Protein AF-A0A2U3ADP7-F1 (afdb_monomer_lite)

Organism: NCBI:txid202750

Foldseek 3Di:
DVVVVVVVLVVDPCVVVVVVVVVVVLVVVLVVLVVVQVVQLVVVLVLLQVLQQQLQCQLAPPVNLPPDPVVSNVRSQVSSCVRQVPDPQWPDRKGWDWDWDDDPQKIKIKIKIKTWGAGPCCVSVVHRTDIHMDMDMDMDGDDDDDDDDDDDDLPLVQFFFPDPVLLQVLLVLQCPQDDPSHSGRGQDADPCSCPGDVHHPPDGGSVVSCVVVVGDGNSND

Secondary structure (DSSP, 8-state):
-HHHHHHHHHH-TTHHHHHHHHHHHHHHHHHHHHHHHHHHHHHHHHHHHHHHHHHHHHHHSHHHHTS-HHHHHHHHHHHHHHHHTT--SBSSPPPPEEEEEEETTEEEEEEEEEEEEEPTTTTTTT-SEEEEEEEEEEEEEPPPP----------GGG-BBSSHHHHHHHHHHTTT--GGGTT-SB----S-GGGSTT--TT---HHHHHHHTTPPBGGG-

InterPro domains:
  IPR028087 Putative Flp pilus-assembly TadG-like, N-terminal [PF13400] (16-60)

Sequence (221 aa):
MMRSWLSRFGTDRGANVAVIFALATVPLVYLLGMTTDYTQALRKKNQLDAAADAAAIAAVRPAMLLQTDSTAKAAAAAVFASTANSMTGLSSVPSPTINIVDSGLQRTVTVSYTAQSINNFGTLLRSATWAVGGTSTARAASAPNMNFYLVLDDSPSMAIGATQNDINNLISYTSSQPSASRSCGFACHETHPNLDSGANSSSVDNLTIARNNGVTLRIDL

Radius of gyration: 44.48 Å; chains: 1; bounding box: 94×31×121 Å

Structure (mmCIF, N/CA/C/O backbone):
data_AF-A0A2U3ADP7-F1
#
_entry.id   AF-A0A2U3ADP7-F1
#
loop_
_atom_site.group_PDB
_atom_site.id
_atom_site.type_symbol
_atom_site.label_atom_id
_atom_site.label_alt_id
_atom_site.label_comp_id
_atom_site.label_asym_id
_atom_site.label_entity_id
_atom_site.label_seq_id
_atom_site.pdbx_PDB_ins_code
_atom_site.Cartn_x
_atom_site.Cartn_y
_atom_site.Cartn_z
_atom_site.occupancy
_atom_site.B_iso_or_equiv
_atom_site.auth_seq_id
_atom_site.auth_comp_id
_atom_site.auth_asym_id
_atom_site.auth_atom_id
_atom_site.pdbx_PDB_model_num
ATOM 1 N N . MET A 1 1 ? 30.274 -7.900 -62.266 1.00 59.72 1 MET A N 1
ATOM 2 C CA . MET A 1 1 ? 28.921 -7.298 -62.180 1.00 59.72 1 MET A CA 1
ATOM 3 C C . MET A 1 1 ? 28.820 -6.172 -61.146 1.00 59.72 1 MET A C 1
ATOM 5 O O . MET A 1 1 ? 28.430 -5.079 -61.530 1.00 59.72 1 MET A O 1
ATOM 9 N N . MET A 1 2 ? 29.241 -6.351 -59.886 1.00 64.12 2 MET A N 1
ATOM 10 C CA . MET A 1 2 ? 29.126 -5.296 -58.854 1.00 64.12 2 MET A CA 1
ATOM 11 C C . MET A 1 2 ? 29.874 -3.985 -59.193 1.00 64.12 2 MET A C 1
ATOM 13 O O . MET A 1 2 ? 29.353 -2.895 -58.981 1.00 64.12 2 MET A O 1
ATOM 17 N N . ARG A 1 3 ? 31.049 -4.073 -59.836 1.00 71.88 3 ARG A N 1
ATOM 18 C CA . ARG A 1 3 ? 31.830 -2.899 -60.281 1.00 71.88 3 ARG A CA 1
ATOM 19 C C . ARG A 1 3 ? 31.128 -2.041 -61.344 1.00 71.88 3 ARG A C 1
ATOM 21 O O . ARG A 1 3 ? 31.175 -0.823 -61.251 1.00 71.88 3 ARG A O 1
ATOM 28 N N . SER A 1 4 ? 30.444 -2.658 -62.312 1.00 74.81 4 SER A N 1
ATOM 29 C CA . SER A 1 4 ? 29.687 -1.925 -63.345 1.00 74.81 4 SER A CA 1
ATOM 30 C C . SER A 1 4 ? 28.416 -1.271 -62.799 1.00 74.81 4 SER A C 1
ATOM 32 O O . SER A 1 4 ? 27.928 -0.302 -63.364 1.00 74.81 4 SER A O 1
ATOM 34 N N . TRP A 1 5 ? 27.863 -1.800 -61.705 1.00 76.25 5 TRP A N 1
ATOM 35 C CA . TRP A 1 5 ? 26.697 -1.2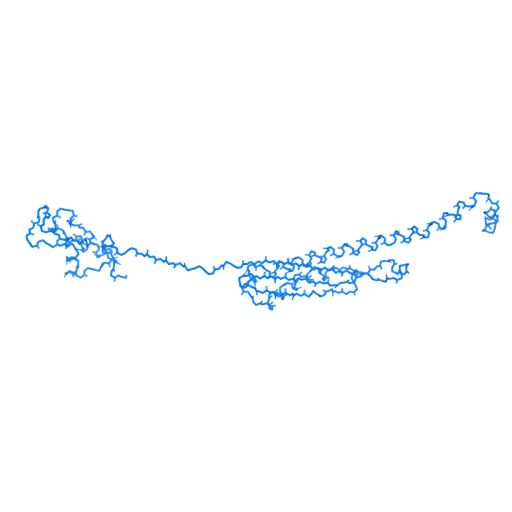13 -61.043 1.00 76.25 5 TRP A CA 1
ATOM 36 C C . TRP A 1 5 ? 27.104 -0.002 -60.206 1.00 76.25 5 TRP A C 1
ATOM 38 O O . TRP A 1 5 ? 26.454 1.032 -60.282 1.00 76.25 5 TRP A O 1
ATOM 48 N N . LEU A 1 6 ? 28.235 -0.091 -59.500 1.00 75.81 6 LEU A N 1
ATOM 49 C CA . LEU A 1 6 ? 28.817 1.030 -58.757 1.00 75.81 6 LEU A CA 1
ATOM 50 C C . LEU A 1 6 ? 29.252 2.180 -59.679 1.00 75.81 6 LEU A C 1
ATOM 52 O O . LEU A 1 6 ? 29.024 3.340 -59.348 1.00 75.81 6 LEU A O 1
ATOM 56 N N . SER A 1 7 ? 29.820 1.883 -60.855 1.00 75.38 7 SER A N 1
ATOM 57 C CA . SER A 1 7 ? 30.202 2.922 -61.823 1.00 75.38 7 SER A CA 1
ATOM 58 C C . SER A 1 7 ? 28.992 3.603 -62.469 1.00 75.38 7 SER A C 1
ATOM 60 O O . SER A 1 7 ? 29.013 4.810 -62.694 1.00 75.38 7 SER A O 1
ATOM 62 N N . ARG A 1 8 ? 27.919 2.847 -62.745 1.00 74.69 8 ARG A N 1
ATOM 63 C CA . ARG A 1 8 ? 26.649 3.403 -63.237 1.00 74.69 8 ARG A CA 1
ATOM 64 C C . ARG A 1 8 ? 25.947 4.232 -62.164 1.00 74.69 8 ARG A C 1
ATOM 66 O O . ARG A 1 8 ? 25.473 5.313 -62.466 1.00 74.69 8 ARG A O 1
ATOM 73 N N . PHE A 1 9 ? 25.961 3.778 -60.913 1.00 74.44 9 PHE A N 1
ATOM 74 C CA . PHE A 1 9 ? 25.415 4.527 -59.783 1.00 74.44 9 PHE A CA 1
ATOM 75 C C . PHE A 1 9 ? 26.171 5.843 -59.544 1.00 74.44 9 PHE A C 1
ATOM 77 O O . PHE A 1 9 ? 25.549 6.879 -59.368 1.00 74.44 9 PHE A O 1
ATOM 84 N N . GLY A 1 10 ? 27.505 5.837 -59.622 1.00 72.38 10 GLY A N 1
ATOM 85 C CA . GLY A 1 10 ? 28.312 7.056 -59.484 1.00 72.38 10 GLY A CA 1
ATOM 86 C C . GLY A 1 10 ? 28.168 8.063 -60.635 1.00 72.38 10 GLY A C 1
ATOM 87 O O . GLY A 1 10 ? 28.573 9.210 -60.480 1.00 72.38 10 GLY A O 1
ATOM 88 N N . THR A 1 11 ? 27.606 7.656 -61.779 1.00 77.12 11 THR A N 1
ATOM 89 C CA . THR A 1 11 ? 27.388 8.519 -62.958 1.00 77.12 11 THR A CA 1
ATOM 90 C C . THR A 1 11 ? 25.923 8.920 -63.159 1.00 77.12 11 THR A C 1
ATOM 92 O O . THR A 1 11 ? 25.633 9.761 -64.011 1.00 77.12 11 THR A O 1
ATOM 95 N N . ASP A 1 12 ? 25.000 8.362 -62.371 1.00 79.62 12 ASP A N 1
ATOM 96 C CA . ASP A 1 12 ? 23.568 8.642 -62.460 1.00 79.62 12 ASP A CA 1
ATOM 97 C C . ASP A 1 12 ? 23.210 9.952 -61.736 1.00 79.62 12 ASP A C 1
ATOM 99 O O . ASP A 1 12 ? 23.534 10.154 -60.564 1.00 79.62 12 ASP A O 1
ATOM 103 N N . ARG A 1 13 ? 22.498 10.854 -62.425 1.00 74.69 13 ARG A N 1
ATOM 104 C CA . ARG A 1 13 ? 22.053 12.144 -61.867 1.00 74.69 13 ARG A CA 1
ATOM 105 C C . ARG A 1 13 ? 21.006 11.984 -60.756 1.00 74.69 13 ARG A C 1
ATOM 107 O O . ARG A 1 13 ? 20.827 12.918 -59.982 1.00 74.69 13 ARG A O 1
ATOM 114 N N . GLY A 1 14 ? 20.348 10.824 -60.657 1.00 76.12 14 GLY A N 1
ATOM 115 C CA . GLY A 1 14 ? 19.416 10.479 -59.576 1.00 76.12 14 GLY A CA 1
ATOM 116 C C . GLY A 1 14 ? 20.071 9.858 -58.334 1.00 76.12 14 GLY A C 1
ATOM 117 O O . GLY A 1 14 ? 19.381 9.575 -57.354 1.00 76.12 14 GLY A O 1
ATOM 118 N N . ALA A 1 15 ? 21.393 9.644 -58.334 1.00 76.25 15 ALA A N 1
ATOM 119 C CA . ALA A 1 15 ? 22.101 9.009 -57.218 1.00 76.25 15 ALA A CA 1
ATOM 120 C C . ALA A 1 15 ? 22.086 9.842 -55.921 1.00 76.25 15 ALA A C 1
ATOM 122 O O . ALA A 1 15 ? 22.240 9.293 -54.828 1.00 76.25 15 ALA A O 1
ATOM 123 N N . ASN A 1 16 ? 21.832 11.153 -56.012 1.00 82.94 16 ASN A N 1
ATOM 124 C CA . ASN A 1 16 ? 21.659 12.033 -54.853 1.00 82.94 16 ASN A CA 1
ATOM 125 C C . ASN A 1 16 ? 20.503 11.586 -53.938 1.00 82.94 16 ASN A C 1
ATOM 127 O O . ASN A 1 16 ? 20.624 11.697 -52.720 1.00 82.94 16 ASN A O 1
ATOM 131 N N . VAL A 1 17 ? 19.421 11.029 -54.494 1.00 87.69 17 VAL A N 1
ATOM 132 C CA . VAL A 1 17 ? 18.276 10.517 -53.723 1.00 87.69 17 VAL A CA 1
ATOM 133 C C . VAL A 1 17 ? 18.703 9.354 -52.836 1.00 87.69 17 VAL A C 1
ATOM 135 O O . VAL A 1 17 ? 18.372 9.326 -51.654 1.00 87.69 17 VAL A O 1
ATOM 138 N N . ALA A 1 18 ? 19.485 8.419 -53.376 1.00 86.12 18 ALA A N 1
ATOM 139 C CA . ALA A 1 18 ? 19.981 7.274 -52.622 1.00 86.12 18 ALA A CA 1
ATOM 140 C C . ALA A 1 18 ? 20.968 7.693 -51.517 1.00 86.12 18 ALA A C 1
ATOM 142 O O . ALA A 1 18 ? 20.931 7.131 -50.424 1.00 86.12 18 ALA A O 1
ATOM 143 N N . VAL A 1 19 ? 21.796 8.718 -51.760 1.00 86.75 19 VAL A N 1
ATOM 144 C CA . VAL A 1 19 ? 22.692 9.289 -50.738 1.00 86.75 19 VAL A CA 1
ATOM 145 C C . VAL A 1 19 ? 21.898 9.971 -49.617 1.00 86.75 19 VAL A C 1
ATOM 147 O O . VAL A 1 19 ? 22.143 9.689 -48.446 1.00 86.75 19 VAL A O 1
ATOM 150 N N . ILE A 1 20 ? 20.917 10.818 -49.949 1.00 90.75 20 ILE A N 1
ATOM 151 C CA . ILE A 1 20 ? 20.056 11.485 -48.955 1.00 90.75 20 ILE A CA 1
ATOM 152 C C . ILE A 1 20 ? 19.255 10.449 -48.160 1.00 90.75 20 ILE A C 1
ATOM 154 O O . ILE A 1 20 ? 19.185 10.540 -46.938 1.00 90.75 20 ILE A O 1
ATOM 158 N N . PHE A 1 21 ? 18.701 9.434 -48.828 1.00 92.38 21 PHE A N 1
ATOM 159 C CA . PHE A 1 21 ? 17.984 8.340 -48.178 1.00 92.38 21 PHE A CA 1
ATOM 160 C C . PHE A 1 21 ? 18.882 7.563 -47.207 1.00 92.38 21 PHE A C 1
ATOM 162 O O . PHE A 1 21 ? 18.488 7.330 -46.065 1.00 92.38 21 PHE A O 1
ATOM 169 N N . ALA A 1 22 ? 20.104 7.207 -47.616 1.00 90.94 22 ALA A N 1
ATOM 170 C CA . ALA A 1 22 ? 21.055 6.511 -46.752 1.00 90.94 22 ALA A CA 1
ATOM 171 C C . ALA A 1 22 ? 21.410 7.346 -45.510 1.00 90.94 22 ALA A C 1
ATOM 173 O O . ALA A 1 22 ? 21.387 6.828 -44.393 1.00 90.94 22 ALA A O 1
ATOM 174 N N . LEU A 1 23 ? 21.662 8.648 -45.687 1.00 93.62 23 LEU A N 1
ATOM 175 C CA . LEU A 1 23 ? 21.952 9.564 -44.581 1.00 93.62 23 LEU A CA 1
ATOM 176 C C . LEU A 1 23 ? 20.744 9.776 -43.661 1.00 93.62 23 LEU A C 1
ATOM 178 O O . LEU A 1 23 ? 20.922 9.835 -42.449 1.00 93.62 23 LEU A O 1
ATOM 182 N N . ALA A 1 24 ? 19.527 9.847 -44.206 1.00 95.62 24 ALA A N 1
ATOM 183 C CA . ALA A 1 24 ? 18.294 10.002 -43.433 1.00 95.62 24 ALA A CA 1
ATOM 184 C C . ALA A 1 24 ? 17.889 8.718 -42.691 1.00 95.62 24 ALA A C 1
ATOM 186 O O . ALA A 1 24 ? 17.275 8.781 -41.627 1.00 95.62 24 ALA A O 1
ATOM 187 N N . THR A 1 25 ? 18.259 7.544 -43.207 1.00 94.19 25 THR A N 1
ATOM 188 C CA . THR A 1 25 ? 17.935 6.255 -42.576 1.00 94.19 25 THR A CA 1
ATOM 189 C C . THR A 1 25 ? 18.622 6.103 -41.216 1.00 94.19 25 THR A C 1
ATOM 191 O O . THR A 1 25 ? 18.021 5.565 -40.290 1.00 94.19 25 THR A O 1
ATOM 194 N N . VAL A 1 26 ? 19.845 6.621 -41.053 1.00 91.12 26 VAL A N 1
ATOM 195 C CA . VAL A 1 26 ? 20.598 6.542 -39.787 1.00 91.12 26 VAL A CA 1
ATOM 196 C C . VAL A 1 26 ? 19.843 7.184 -38.605 1.00 91.12 26 VAL A C 1
ATOM 198 O O . VAL A 1 26 ? 19.569 6.470 -37.636 1.00 91.12 26 VAL A O 1
ATOM 201 N N . PRO A 1 27 ? 19.452 8.477 -38.642 1.00 92.88 27 PRO A N 1
ATOM 202 C CA . PRO A 1 27 ? 18.683 9.086 -37.558 1.00 92.88 27 PRO A CA 1
ATOM 203 C C . PRO A 1 27 ? 17.276 8.488 -37.416 1.00 92.88 27 PRO A C 1
ATOM 205 O O . PRO A 1 27 ? 16.773 8.412 -36.300 1.00 92.88 27 PRO A O 1
ATOM 208 N N . LEU A 1 28 ? 16.647 8.008 -38.496 1.00 93.56 28 LEU A N 1
ATOM 209 C CA . LEU A 1 28 ? 15.333 7.357 -38.410 1.00 93.56 28 LEU A CA 1
ATOM 210 C C . LEU A 1 28 ? 15.391 6.036 -37.635 1.00 93.56 28 LEU A C 1
ATOM 212 O O . LEU A 1 28 ? 14.600 5.829 -36.719 1.00 93.56 28 LEU A O 1
ATOM 216 N N . VAL A 1 29 ? 16.347 5.160 -37.953 1.00 90.88 29 VAL A N 1
ATOM 217 C CA . VAL A 1 29 ? 16.541 3.891 -37.231 1.00 90.88 29 VAL A CA 1
ATOM 218 C C . VAL A 1 29 ? 16.910 4.150 -35.770 1.00 90.88 29 VAL A C 1
ATOM 220 O O . VAL A 1 29 ? 16.395 3.470 -34.882 1.00 90.88 29 VAL A O 1
ATOM 223 N N . TYR A 1 30 ? 17.740 5.165 -35.509 1.00 91.62 30 TYR A N 1
ATOM 224 C CA . TYR A 1 30 ? 18.064 5.600 -34.150 1.00 91.62 30 TYR A CA 1
ATOM 225 C C . TYR A 1 30 ? 16.812 5.986 -33.352 1.00 91.62 30 TYR A C 1
ATOM 227 O O . TYR A 1 30 ? 16.598 5.473 -32.253 1.00 91.62 30 TYR A O 1
ATOM 235 N N . LEU A 1 31 ? 15.956 6.842 -33.919 1.00 93.62 31 LEU A N 1
ATOM 236 C CA . LEU A 1 31 ? 14.722 7.278 -33.266 1.00 93.62 31 LEU A CA 1
ATOM 237 C C . LEU A 1 31 ? 13.755 6.112 -33.037 1.00 93.62 31 LEU A C 1
ATOM 239 O O . LEU A 1 31 ? 13.210 5.991 -31.945 1.00 93.62 31 LEU A O 1
ATOM 243 N N . LEU A 1 32 ? 13.592 5.213 -34.012 1.00 93.00 32 LEU A N 1
ATOM 244 C CA . LEU A 1 32 ? 12.735 4.030 -33.873 1.00 93.00 32 LEU A CA 1
ATOM 245 C C . LEU A 1 32 ? 13.216 3.084 -32.761 1.00 93.00 32 LEU A C 1
ATOM 247 O O . LEU A 1 32 ? 12.403 2.590 -31.971 1.00 93.00 32 LEU A O 1
ATOM 251 N N . GLY A 1 33 ? 14.530 2.857 -32.667 1.00 91.88 33 GLY A N 1
ATOM 252 C CA . GLY A 1 33 ? 15.128 2.078 -31.583 1.00 91.88 33 GLY A CA 1
ATOM 253 C C . GLY A 1 33 ? 14.866 2.720 -30.220 1.00 91.88 33 GLY A C 1
ATOM 254 O O . GLY A 1 33 ? 14.357 2.065 -29.309 1.00 91.88 33 GLY A O 1
ATOM 255 N N . MET A 1 34 ? 15.100 4.032 -30.116 1.00 93.12 34 MET A N 1
ATOM 256 C CA . MET A 1 34 ? 14.840 4.808 -28.902 1.00 93.12 34 MET A CA 1
ATOM 257 C C . MET A 1 34 ? 13.364 4.764 -28.484 1.00 93.12 34 MET A C 1
ATOM 259 O O . MET A 1 34 ? 13.065 4.552 -27.311 1.00 93.12 34 MET A O 1
ATOM 263 N N . THR A 1 35 ? 12.427 4.931 -29.423 1.00 94.19 35 THR A N 1
ATOM 264 C CA . THR A 1 35 ? 10.984 4.862 -29.143 1.00 94.19 35 THR A CA 1
ATOM 265 C C . THR A 1 35 ? 10.570 3.480 -28.641 1.00 94.19 35 THR A C 1
ATOM 267 O O . THR A 1 35 ? 9.746 3.374 -27.728 1.00 94.19 35 THR A O 1
ATOM 270 N N . THR A 1 36 ? 11.151 2.418 -29.200 1.00 94.06 36 THR A N 1
ATOM 271 C CA . THR A 1 36 ? 10.868 1.040 -28.778 1.00 94.06 36 THR A CA 1
ATOM 272 C C . THR A 1 36 ? 11.336 0.798 -27.345 1.00 94.06 36 THR A C 1
ATOM 274 O O . THR A 1 36 ? 10.549 0.337 -26.514 1.00 94.06 36 THR A O 1
ATOM 277 N N . ASP A 1 37 ? 12.576 1.172 -27.028 1.00 94.94 37 ASP A N 1
ATOM 278 C CA . ASP A 1 37 ? 13.133 1.025 -25.680 1.00 94.94 37 ASP A CA 1
ATOM 279 C C . ASP A 1 37 ? 12.393 1.892 -24.658 1.00 94.94 37 ASP A C 1
ATOM 281 O O . ASP A 1 37 ? 12.074 1.426 -23.564 1.00 94.94 37 ASP A O 1
ATOM 285 N N . TYR A 1 38 ? 11.992 3.105 -25.046 1.00 94.75 38 TYR A N 1
ATOM 286 C CA . TYR A 1 38 ? 11.177 3.989 -24.210 1.00 94.75 38 TYR A CA 1
ATOM 287 C C . TYR A 1 38 ? 9.819 3.408 -23.879 1.00 94.75 38 TYR A C 1
ATOM 289 O O . TYR A 1 38 ? 9.419 3.366 -22.715 1.00 94.75 38 TYR A O 1
ATOM 297 N N . THR A 1 39 ? 9.131 2.890 -24.890 1.00 95.56 39 THR A N 1
ATOM 298 C CA . THR A 1 39 ? 7.826 2.261 -24.699 1.00 95.56 39 THR A CA 1
ATOM 299 C C . THR A 1 39 ? 7.942 1.040 -23.785 1.00 95.56 39 THR A C 1
ATOM 301 O O . THR A 1 39 ? 7.093 0.838 -22.918 1.00 95.56 39 THR A O 1
ATOM 304 N N . GLN A 1 40 ? 9.005 0.242 -23.920 1.00 94.75 40 GLN A N 1
ATOM 305 C CA . GLN A 1 40 ? 9.241 -0.910 -23.047 1.00 94.75 40 GLN A CA 1
ATOM 306 C C . GLN A 1 40 ? 9.589 -0.495 -21.612 1.00 94.75 40 GLN A C 1
ATOM 308 O O . GLN A 1 40 ? 9.070 -1.093 -20.668 1.00 94.75 40 GLN A O 1
ATOM 313 N N . ALA A 1 41 ? 10.414 0.539 -21.430 1.00 96.25 41 ALA A N 1
ATOM 314 C CA . ALA A 1 41 ? 10.732 1.078 -20.112 1.00 96.25 41 ALA A CA 1
ATOM 315 C C . ALA A 1 41 ? 9.473 1.604 -19.405 1.00 96.25 41 ALA A C 1
ATOM 317 O O . ALA A 1 41 ? 9.239 1.274 -18.243 1.00 96.25 41 ALA A O 1
ATOM 318 N N . LEU A 1 42 ? 8.610 2.336 -20.120 1.00 97.19 42 LEU A N 1
ATOM 319 C CA . LEU A 1 42 ? 7.336 2.820 -19.584 1.00 97.19 42 LEU A CA 1
ATOM 320 C C . LEU A 1 42 ? 6.367 1.689 -19.232 1.00 97.19 42 LEU A C 1
ATOM 322 O O . LEU A 1 42 ? 5.732 1.737 -18.184 1.00 97.19 42 LEU A O 1
ATOM 326 N N . ARG A 1 43 ? 6.265 0.643 -20.060 1.00 96.12 43 ARG A N 1
ATOM 327 C CA . ARG A 1 43 ? 5.428 -0.528 -19.740 1.00 96.12 43 ARG A CA 1
ATOM 328 C C . ARG A 1 43 ? 5.864 -1.196 -18.438 1.00 96.12 43 ARG A C 1
ATOM 330 O O . ARG A 1 43 ? 5.019 -1.482 -17.595 1.00 96.12 43 ARG A O 1
ATOM 337 N N . LYS A 1 44 ? 7.173 -1.395 -18.253 1.00 95.75 44 LYS A N 1
ATOM 338 C CA . LYS A 1 44 ? 7.734 -1.961 -17.015 1.00 95.75 44 LYS A CA 1
ATOM 339 C C . LYS A 1 44 ? 7.502 -1.031 -15.826 1.00 95.75 44 LYS A C 1
ATOM 341 O O . LYS A 1 44 ? 7.107 -1.501 -14.766 1.00 95.75 44 LYS A O 1
ATOM 346 N N . LYS A 1 45 ? 7.685 0.281 -16.008 1.00 97.12 45 LYS A N 1
ATOM 347 C CA . LYS A 1 45 ? 7.349 1.280 -14.989 1.00 97.12 45 LYS A CA 1
ATOM 348 C C . LYS A 1 45 ? 5.886 1.161 -14.553 1.00 97.12 45 LYS A C 1
ATOM 350 O O . LYS A 1 45 ? 5.635 1.030 -13.367 1.00 97.12 45 LYS A O 1
ATOM 355 N N . ASN A 1 46 ? 4.942 1.116 -15.490 1.00 97.19 46 ASN A N 1
ATOM 356 C CA . ASN A 1 46 ? 3.518 1.006 -15.165 1.00 97.19 46 ASN A CA 1
ATOM 357 C C . ASN A 1 46 ? 3.189 -0.291 -14.406 1.00 97.19 46 ASN A C 1
ATOM 359 O O . ASN A 1 46 ? 2.365 -0.281 -13.498 1.00 97.19 46 ASN A O 1
ATOM 363 N N . GLN A 1 47 ? 3.841 -1.407 -14.749 1.00 96.62 47 GLN A N 1
ATOM 364 C CA . GLN A 1 47 ? 3.678 -2.673 -14.024 1.00 96.62 47 GLN A CA 1
ATOM 365 C C . GLN A 1 47 ? 4.230 -2.599 -12.592 1.00 96.62 47 GLN A C 1
ATOM 367 O O . GLN A 1 47 ? 3.587 -3.091 -11.667 1.00 96.62 47 GLN A O 1
ATOM 372 N N . LEU A 1 48 ? 5.389 -1.964 -12.396 1.00 97.38 48 LEU A N 1
ATOM 373 C CA . LEU A 1 48 ? 5.974 -1.764 -11.068 1.00 97.38 48 LEU A CA 1
ATOM 374 C C . LEU A 1 48 ? 5.202 -0.728 -10.238 1.00 97.38 48 LEU A C 1
ATOM 376 O O . LEU A 1 48 ? 5.070 -0.907 -9.032 1.00 97.38 48 LEU A O 1
ATOM 380 N N . ASP A 1 49 ? 4.645 0.310 -10.867 1.00 98.06 49 ASP A N 1
ATOM 381 C CA . ASP A 1 49 ? 3.744 1.272 -10.222 1.00 98.06 49 ASP A CA 1
ATOM 382 C C . ASP A 1 49 ? 2.479 0.556 -9.721 1.00 98.06 49 ASP A C 1
ATOM 384 O O . ASP A 1 49 ? 2.143 0.663 -8.544 1.00 98.06 49 ASP A O 1
ATOM 388 N N . ALA A 1 50 ? 1.857 -0.289 -10.552 1.00 97.50 50 ALA A N 1
ATOM 389 C CA . ALA A 1 50 ? 0.721 -1.112 -10.133 1.00 97.50 50 ALA A CA 1
ATOM 390 C C . ALA A 1 50 ? 1.082 -2.091 -8.996 1.00 97.50 50 ALA A C 1
ATOM 392 O O . ALA A 1 50 ? 0.278 -2.324 -8.091 1.00 97.50 50 ALA A O 1
ATOM 393 N N . ALA A 1 51 ? 2.298 -2.650 -9.004 1.00 97.56 51 ALA A N 1
ATOM 394 C CA . ALA A 1 51 ? 2.794 -3.485 -7.911 1.00 97.56 51 ALA A CA 1
ATOM 395 C C . ALA A 1 51 ? 2.989 -2.684 -6.611 1.00 97.56 51 ALA A C 1
ATOM 397 O O . ALA A 1 51 ? 2.656 -3.176 -5.532 1.00 97.56 51 ALA A O 1
ATOM 398 N N . ALA A 1 52 ? 3.507 -1.455 -6.703 1.00 98.31 52 ALA A N 1
ATOM 399 C CA . ALA A 1 52 ? 3.672 -0.556 -5.565 1.00 98.31 52 ALA A CA 1
ATOM 400 C C . ALA A 1 52 ? 2.318 -0.131 -4.976 1.00 98.31 52 ALA A C 1
ATOM 402 O O . ALA A 1 52 ? 2.165 -0.148 -3.755 1.00 98.31 52 ALA A O 1
ATOM 403 N N . ASP A 1 53 ? 1.330 0.169 -5.824 1.00 98.12 53 ASP A N 1
ATOM 404 C CA . ASP A 1 53 ? -0.047 0.472 -5.413 1.00 98.12 53 ASP A CA 1
ATOM 405 C C . ASP A 1 53 ? -0.689 -0.708 -4.676 1.00 98.12 53 ASP A C 1
ATOM 407 O O . ASP A 1 53 ? -1.211 -0.555 -3.567 1.00 98.12 53 ASP A O 1
ATOM 411 N N . ALA A 1 54 ? -0.591 -1.913 -5.247 1.00 97.62 54 ALA A N 1
ATOM 412 C CA . ALA A 1 54 ? -1.101 -3.127 -4.619 1.00 97.62 54 ALA A CA 1
ATOM 413 C C . ALA A 1 54 ? -0.424 -3.394 -3.264 1.00 97.62 54 ALA A C 1
ATOM 415 O O . ALA A 1 54 ? -1.098 -3.734 -2.291 1.00 97.62 54 ALA A O 1
ATOM 416 N N . ALA A 1 55 ? 0.895 -3.200 -3.175 1.00 98.00 55 ALA A N 1
ATOM 417 C CA . ALA A 1 55 ? 1.653 -3.355 -1.938 1.00 98.00 55 ALA A CA 1
ATOM 418 C C . ALA A 1 55 ? 1.253 -2.326 -0.868 1.00 98.00 55 ALA A C 1
ATOM 420 O O . ALA A 1 55 ? 1.069 -2.692 0.295 1.00 98.00 55 ALA A O 1
ATOM 421 N N . ALA A 1 56 ? 1.071 -1.058 -1.252 1.00 98.12 56 ALA A N 1
ATOM 422 C CA . ALA A 1 56 ? 0.640 -0.002 -0.342 1.00 98.12 56 ALA A CA 1
ATOM 423 C C . ALA A 1 56 ? -0.758 -0.300 0.224 1.00 98.12 56 ALA A C 1
ATOM 425 O O . ALA A 1 56 ? -0.953 -0.250 1.440 1.00 98.12 56 ALA A O 1
ATOM 426 N N . ILE A 1 57 ? -1.709 -0.699 -0.630 1.00 97.12 57 ILE A N 1
ATOM 427 C CA . ILE A 1 57 ? -3.068 -1.086 -0.217 1.00 97.12 57 ILE A CA 1
ATOM 428 C C . ILE A 1 57 ? -3.045 -2.336 0.676 1.00 97.12 57 ILE A C 1
ATOM 430 O O . ILE A 1 57 ? -3.742 -2.392 1.692 1.00 97.12 57 ILE A O 1
ATOM 434 N N . ALA A 1 58 ? -2.214 -3.330 0.350 1.00 97.06 58 ALA A N 1
ATOM 435 C CA . ALA A 1 58 ? -2.087 -4.551 1.143 1.00 97.06 58 ALA A CA 1
ATOM 436 C C . ALA A 1 58 ? -1.627 -4.280 2.583 1.00 97.06 58 ALA A C 1
ATOM 438 O O . ALA A 1 58 ? -2.050 -4.994 3.492 1.00 97.06 58 ALA A O 1
ATOM 439 N N . ALA A 1 59 ? -0.812 -3.246 2.800 1.00 97.00 59 ALA A N 1
ATOM 440 C CA . ALA A 1 59 ? -0.328 -2.845 4.119 1.00 97.00 59 ALA A CA 1
ATOM 441 C C . ALA A 1 59 ? -1.367 -2.088 4.965 1.00 97.00 59 ALA A C 1
ATOM 443 O O . ALA A 1 59 ? -1.277 -2.098 6.192 1.00 97.00 59 ALA A O 1
ATOM 444 N N . VAL A 1 60 ? -2.343 -1.434 4.325 1.00 96.50 60 VAL A N 1
ATOM 445 C CA . VAL A 1 60 ? -3.389 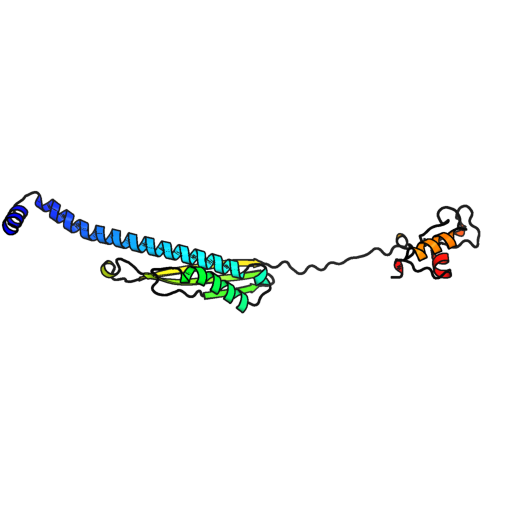-0.643 5.003 1.00 96.50 60 VAL A CA 1
ATOM 446 C C . VAL A 1 60 ? -4.738 -1.359 5.096 1.00 96.50 60 VAL A C 1
ATOM 448 O O . VAL A 1 60 ? -5.702 -0.793 5.607 1.00 96.50 60 VAL A O 1
ATOM 451 N N . ARG A 1 61 ? -4.841 -2.608 4.620 1.00 94.12 61 ARG A N 1
ATOM 452 C CA . ARG A 1 61 ? -6.073 -3.403 4.750 1.00 94.12 61 ARG A CA 1
ATOM 453 C C . ARG A 1 61 ? -6.461 -3.573 6.230 1.00 94.12 61 ARG A C 1
ATOM 455 O O . ARG A 1 61 ? -5.560 -3.699 7.061 1.00 94.12 61 ARG A O 1
ATOM 462 N N . PRO A 1 62 ? -7.758 -3.700 6.573 1.00 91.19 62 PRO A N 1
ATOM 463 C CA . PRO A 1 62 ? -8.213 -3.781 7.968 1.00 91.19 62 PRO A CA 1
ATOM 464 C C . PRO A 1 62 ? -7.473 -4.825 8.817 1.00 91.19 62 PRO A C 1
ATOM 466 O O . PRO A 1 62 ? -7.070 -4.544 9.940 1.00 91.19 62 PRO A O 1
ATOM 469 N N . ALA A 1 63 ? -7.196 -6.002 8.245 1.00 90.88 63 ALA A N 1
ATOM 470 C CA . ALA A 1 63 ? -6.446 -7.061 8.922 1.00 90.88 63 ALA A CA 1
ATOM 471 C C . ALA A 1 63 ? -4.994 -6.678 9.266 1.00 90.88 63 ALA A C 1
ATOM 473 O O . ALA A 1 63 ? -4.435 -7.245 10.196 1.00 90.88 63 ALA A O 1
ATOM 474 N N . MET A 1 64 ? -4.373 -5.756 8.521 1.00 93.81 64 MET A N 1
ATOM 475 C CA . MET A 1 64 ? -3.008 -5.276 8.771 1.00 93.81 64 MET A CA 1
ATOM 476 C C . MET A 1 64 ? -2.972 -4.029 9.650 1.00 93.81 64 MET A C 1
ATOM 478 O O . MET A 1 64 ? -1.945 -3.794 10.273 1.00 93.81 64 MET A O 1
ATOM 482 N N . LEU A 1 65 ? -4.066 -3.266 9.760 1.00 91.31 65 LEU A N 1
ATOM 483 C CA . LEU A 1 65 ? -4.149 -2.126 10.685 1.00 91.31 65 LEU A CA 1
ATOM 484 C C . LEU A 1 65 ? -3.978 -2.546 12.150 1.00 91.31 65 LEU A C 1
ATOM 486 O O . LEU A 1 65 ? -3.462 -1.779 12.951 1.00 91.31 65 LEU A O 1
ATOM 490 N N . LEU A 1 66 ? -4.375 -3.776 12.485 1.00 88.12 66 LEU A N 1
ATOM 491 C CA . LEU A 1 66 ? -4.216 -4.364 13.819 1.00 88.12 66 LEU A CA 1
ATOM 492 C C . LEU A 1 66 ? -2.860 -5.064 14.021 1.00 88.12 66 LEU A C 1
ATOM 494 O O . LEU A 1 66 ? -2.595 -5.591 15.097 1.00 88.12 66 LEU A O 1
ATOM 498 N N . GLN A 1 67 ? -2.019 -5.122 12.986 1.00 93.06 67 GLN A N 1
ATOM 499 C CA . GLN A 1 67 ? -0.732 -5.815 13.017 1.00 93.06 67 GLN A CA 1
ATOM 500 C C . GLN A 1 67 ? 0.432 -4.842 13.197 1.00 93.06 67 GLN A C 1
ATOM 502 O O . GLN A 1 67 ? 0.347 -3.654 12.871 1.00 93.06 67 GLN A O 1
ATOM 507 N N . THR A 1 68 ? 1.558 -5.388 13.661 1.00 93.81 68 THR A N 1
ATOM 508 C CA . THR A 1 68 ? 2.821 -4.652 13.768 1.00 93.81 68 THR A CA 1
ATOM 509 C C . THR A 1 68 ? 3.319 -4.188 12.402 1.00 93.81 68 THR A C 1
ATOM 511 O O . THR A 1 68 ? 3.091 -4.846 11.381 1.00 93.81 68 THR A O 1
ATOM 514 N N . ASP A 1 69 ? 4.089 -3.100 12.391 1.00 94.19 69 ASP A N 1
ATOM 515 C CA . ASP A 1 69 ? 4.715 -2.568 11.177 1.00 94.19 69 ASP A CA 1
ATOM 516 C C . ASP A 1 69 ? 5.544 -3.615 10.440 1.00 94.19 69 ASP A C 1
ATOM 518 O O . ASP A 1 69 ? 5.520 -3.667 9.216 1.00 94.19 69 ASP A O 1
ATOM 522 N N . SER A 1 70 ? 6.260 -4.476 11.170 1.00 95.88 70 SER A N 1
ATOM 523 C CA . SER A 1 70 ? 7.060 -5.553 10.575 1.00 95.88 70 SER A CA 1
ATOM 524 C C . SER A 1 70 ? 6.191 -6.511 9.752 1.00 95.88 70 SER A C 1
ATOM 526 O O . SER A 1 70 ? 6.509 -6.823 8.604 1.00 95.88 70 SER A O 1
ATOM 528 N N . THR A 1 71 ? 5.039 -6.905 10.297 1.00 96.44 71 THR A N 1
ATOM 529 C CA . THR A 1 71 ? 4.097 -7.814 9.633 1.00 96.44 71 THR A CA 1
ATOM 530 C C . THR A 1 71 ? 3.445 -7.149 8.420 1.00 96.44 71 THR A C 1
ATOM 532 O O . THR A 1 71 ? 3.366 -7.752 7.348 1.00 96.44 71 THR A O 1
ATOM 535 N N . ALA A 1 72 ? 3.028 -5.886 8.553 1.00 96.12 72 ALA A N 1
ATOM 536 C CA . ALA A 1 72 ? 2.453 -5.118 7.450 1.00 96.12 72 ALA A CA 1
ATOM 537 C C . ALA A 1 72 ? 3.477 -4.866 6.324 1.00 96.12 72 ALA A C 1
ATOM 539 O O . ALA A 1 72 ? 3.146 -5.020 5.146 1.00 96.12 72 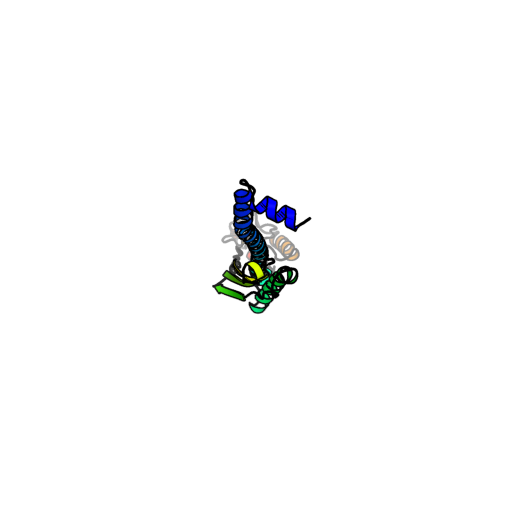ALA A O 1
ATOM 540 N N . LYS A 1 73 ? 4.738 -4.563 6.670 1.00 97.06 73 LYS A N 1
ATOM 541 C CA . LYS A 1 73 ? 5.853 -4.434 5.715 1.00 97.06 73 LYS A CA 1
ATOM 542 C C . LYS A 1 73 ? 6.125 -5.745 4.989 1.00 97.06 73 LYS A C 1
ATOM 544 O O . LYS A 1 73 ? 6.267 -5.733 3.770 1.00 97.06 73 LYS A O 1
ATOM 549 N N . ALA A 1 74 ? 6.161 -6.869 5.703 1.00 96.75 74 ALA A N 1
ATOM 550 C CA . ALA A 1 74 ? 6.371 -8.180 5.093 1.00 96.75 74 ALA A CA 1
ATOM 551 C C . ALA A 1 74 ? 5.251 -8.531 4.099 1.00 96.75 74 ALA A C 1
ATOM 553 O O . ALA A 1 74 ? 5.532 -8.991 2.993 1.00 96.75 74 ALA A O 1
ATOM 554 N N . ALA A 1 75 ? 3.992 -8.250 4.450 1.00 96.50 75 ALA A N 1
ATOM 555 C CA . ALA A 1 75 ? 2.858 -8.454 3.552 1.00 96.50 75 ALA A CA 1
ATOM 556 C C . ALA A 1 75 ? 2.957 -7.584 2.287 1.00 96.50 75 ALA A C 1
ATOM 558 O O . ALA A 1 75 ? 2.787 -8.088 1.178 1.00 96.50 75 ALA A O 1
ATOM 559 N N . ALA A 1 76 ? 3.284 -6.298 2.436 1.00 97.38 76 ALA A N 1
ATOM 560 C CA . ALA A 1 76 ? 3.483 -5.388 1.309 1.00 97.38 76 ALA A CA 1
ATOM 561 C C . ALA A 1 76 ? 4.639 -5.832 0.401 1.00 97.38 76 ALA A C 1
ATOM 563 O O . ALA A 1 76 ? 4.489 -5.865 -0.820 1.00 97.38 76 ALA A O 1
ATOM 564 N N . ALA A 1 77 ? 5.770 -6.234 0.990 1.00 97.44 77 ALA A N 1
ATOM 565 C CA . ALA A 1 77 ? 6.926 -6.737 0.255 1.00 97.44 77 ALA A CA 1
ATOM 566 C C . ALA A 1 77 ? 6.589 -8.010 -0.533 1.00 97.44 77 ALA A C 1
ATOM 568 O O . ALA A 1 77 ? 6.960 -8.120 -1.699 1.00 97.44 77 ALA A O 1
ATOM 569 N N . ALA A 1 78 ? 5.841 -8.942 0.065 1.00 96.56 78 ALA A N 1
ATOM 570 C CA . ALA A 1 78 ? 5.399 -10.161 -0.607 1.00 96.56 78 ALA A CA 1
ATOM 571 C C . ALA A 1 78 ? 4.465 -9.865 -1.793 1.00 96.56 78 ALA A C 1
ATOM 573 O O . ALA A 1 78 ? 4.620 -10.456 -2.862 1.00 96.56 78 ALA A O 1
ATOM 574 N N . VAL A 1 79 ? 3.533 -8.916 -1.636 1.00 96.81 79 VAL A N 1
ATOM 575 C CA . VAL A 1 79 ? 2.639 -8.484 -2.723 1.00 96.81 79 VAL A CA 1
ATOM 576 C C . VAL A 1 79 ? 3.429 -7.833 -3.856 1.00 96.81 79 VAL A C 1
ATOM 578 O O . VAL A 1 79 ? 3.258 -8.226 -5.008 1.00 96.81 79 VAL A O 1
ATOM 581 N N . PHE A 1 80 ? 4.346 -6.913 -3.551 1.00 97.69 80 PHE A N 1
ATOM 582 C CA . PHE A 1 80 ? 5.205 -6.304 -4.569 1.00 97.69 80 PHE A CA 1
ATOM 583 C C . PHE A 1 80 ? 6.041 -7.358 -5.312 1.00 97.69 80 PHE A C 1
ATOM 585 O O . PHE A 1 80 ? 6.088 -7.374 -6.544 1.00 97.69 80 PHE A O 1
ATOM 592 N N . ALA A 1 81 ? 6.659 -8.277 -4.562 1.00 95.56 81 ALA A N 1
ATOM 593 C CA . ALA A 1 81 ? 7.489 -9.346 -5.105 1.00 95.56 81 ALA A CA 1
ATOM 594 C C . ALA A 1 81 ? 6.699 -10.298 -6.014 1.00 95.56 81 ALA A C 1
ATOM 596 O O . ALA A 1 81 ? 7.252 -10.781 -6.999 1.00 95.56 81 ALA A O 1
ATOM 597 N N . SER A 1 82 ? 5.411 -10.538 -5.741 1.00 94.00 82 SER A N 1
ATOM 598 C CA . SER A 1 82 ? 4.570 -11.402 -6.582 1.00 94.00 82 SER A CA 1
ATOM 599 C C . SER A 1 82 ? 4.485 -10.915 -8.034 1.00 94.00 82 SER A C 1
ATOM 601 O O . SER A 1 82 ? 4.556 -11.724 -8.958 1.00 94.00 82 SER A O 1
ATOM 603 N N . THR A 1 83 ? 4.444 -9.596 -8.243 1.00 90.94 83 THR A N 1
ATOM 604 C CA . THR A 1 83 ? 4.497 -8.992 -9.577 1.00 90.94 83 THR A CA 1
ATOM 605 C C . THR A 1 83 ? 5.940 -8.896 -10.062 1.00 90.94 83 THR A C 1
ATOM 607 O O . THR A 1 83 ? 6.261 -9.409 -11.133 1.00 90.94 83 THR A O 1
ATOM 610 N N . ALA A 1 84 ? 6.830 -8.297 -9.263 1.00 92.56 84 ALA A N 1
ATOM 611 C CA . ALA A 1 84 ? 8.198 -7.980 -9.674 1.00 92.56 84 ALA A CA 1
ATOM 612 C C . ALA A 1 84 ? 9.032 -9.219 -10.057 1.00 92.56 84 ALA A C 1
ATOM 614 O O . ALA A 1 84 ? 9.805 -9.157 -11.011 1.00 92.56 84 ALA A O 1
ATOM 615 N N . ASN A 1 85 ? 8.843 -10.357 -9.378 1.00 91.81 85 ASN A N 1
ATOM 616 C CA . ASN A 1 85 ? 9.565 -11.604 -9.667 1.00 91.81 85 ASN A CA 1
ATOM 617 C C . ASN A 1 85 ? 9.188 -12.225 -11.019 1.00 91.81 85 ASN A C 1
ATOM 619 O O . ASN A 1 85 ? 9.975 -12.975 -11.591 1.00 91.81 85 ASN A O 1
ATOM 623 N N . SER A 1 86 ? 7.986 -11.938 -11.524 1.00 90.75 86 SER A N 1
ATOM 624 C CA . SER A 1 86 ? 7.506 -12.458 -12.811 1.00 90.75 86 SER A CA 1
ATOM 625 C C . SER A 1 86 ? 7.921 -11.590 -14.005 1.00 90.75 86 SER A C 1
ATOM 627 O O . SER A 1 86 ? 7.748 -11.987 -15.158 1.00 90.75 86 SER A O 1
ATOM 629 N N . MET A 1 87 ? 8.472 -10.399 -13.749 1.00 92.25 87 MET A N 1
ATOM 630 C CA . MET A 1 87 ? 8.804 -9.434 -14.791 1.00 92.25 87 MET A CA 1
ATOM 631 C C . MET A 1 87 ? 10.130 -9.766 -15.476 1.00 92.25 87 MET A C 1
ATOM 633 O O . MET A 1 87 ? 11.188 -9.822 -14.855 1.00 92.25 87 MET A O 1
ATOM 637 N N . THR A 1 88 ? 10.093 -9.895 -16.801 1.00 91.94 88 THR A N 1
ATOM 638 C CA . THR A 1 88 ? 11.291 -10.058 -17.635 1.00 91.94 88 THR A CA 1
ATOM 639 C C . THR A 1 88 ? 11.827 -8.717 -18.140 1.00 91.94 88 THR A C 1
ATOM 641 O O . THR A 1 88 ? 11.078 -7.757 -18.331 1.00 91.94 88 THR A O 1
ATOM 644 N N . GLY A 1 89 ? 13.123 -8.657 -18.454 1.00 91.94 89 GLY A N 1
ATOM 645 C CA . GLY A 1 89 ? 13.738 -7.468 -19.054 1.00 91.94 89 GLY A CA 1
ATOM 646 C C . GLY A 1 89 ? 14.093 -6.371 -18.046 1.00 91.94 89 GLY A C 1
ATOM 647 O O . GLY A 1 89 ? 14.294 -5.221 -18.443 1.00 91.94 89 GLY A O 1
ATOM 648 N N . LEU A 1 90 ? 14.166 -6.705 -16.760 1.00 94.31 90 LEU A N 1
ATOM 649 C CA . LEU A 1 90 ? 14.835 -5.902 -15.740 1.00 94.31 90 LEU A CA 1
ATOM 650 C C . LEU A 1 90 ? 16.248 -6.455 -15.518 1.00 94.31 90 LEU A C 1
ATOM 652 O O . LEU A 1 90 ? 16.462 -7.659 -15.637 1.00 94.31 90 LEU A O 1
ATOM 656 N N . SER A 1 91 ? 17.213 -5.591 -15.195 1.00 93.06 91 SER A N 1
ATOM 657 C CA . SER A 1 91 ? 18.593 -6.020 -14.902 1.00 93.06 91 SER A CA 1
ATOM 658 C C . SER A 1 91 ? 18.698 -6.851 -13.619 1.00 93.06 91 SER A C 1
ATOM 660 O O . SER A 1 91 ? 19.646 -7.614 -13.455 1.00 93.06 91 SER A O 1
ATOM 662 N N . SER A 1 92 ? 17.759 -6.659 -12.698 1.00 92.44 92 SER A N 1
ATOM 663 C CA . SER A 1 92 ? 17.630 -7.380 -11.438 1.00 92.44 92 SER A CA 1
ATOM 664 C C . SER A 1 92 ? 16.190 -7.262 -10.946 1.00 92.44 92 SER A C 1
ATOM 666 O O . SER A 1 92 ? 15.449 -6.370 -11.371 1.00 92.44 92 SER A O 1
ATOM 668 N N . VAL A 1 93 ? 15.794 -8.155 -10.040 1.00 90.00 93 VAL A N 1
ATOM 669 C CA . VAL A 1 93 ? 14.516 -8.038 -9.335 1.00 90.00 93 VAL A CA 1
ATOM 670 C C . VAL A 1 93 ? 14.593 -6.832 -8.386 1.00 90.00 93 VAL A C 1
ATOM 672 O O . VAL A 1 93 ? 15.481 -6.803 -7.529 1.00 90.00 93 VAL A O 1
ATOM 675 N N . PRO A 1 94 ? 13.704 -5.831 -8.516 1.00 93.50 94 PRO A N 1
ATOM 676 C CA . PRO A 1 94 ? 13.709 -4.671 -7.637 1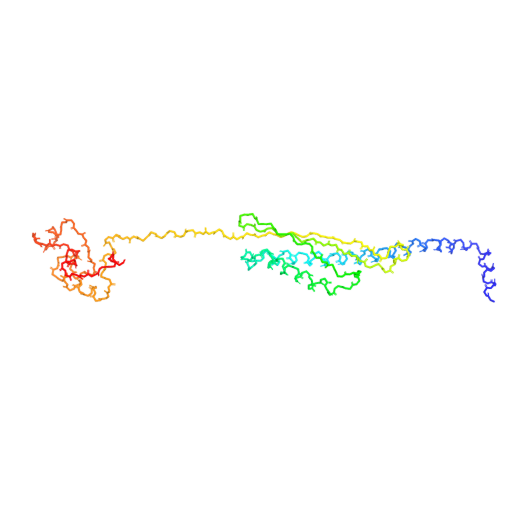.00 93.50 94 PRO A CA 1
ATOM 677 C C . PRO A 1 94 ? 13.176 -5.032 -6.248 1.00 93.50 94 PRO A C 1
ATOM 679 O O . PRO A 1 94 ? 12.192 -5.759 -6.116 1.00 93.50 94 PRO A O 1
ATOM 682 N N . SER A 1 95 ? 13.802 -4.475 -5.213 1.00 92.81 95 SER A N 1
ATOM 683 C CA . SER A 1 95 ? 13.305 -4.544 -3.837 1.00 92.81 95 SER A CA 1
ATOM 684 C C . SER A 1 95 ? 12.686 -3.197 -3.452 1.00 92.81 95 SER A C 1
ATOM 686 O O . SER A 1 95 ? 13.351 -2.168 -3.613 1.00 92.81 95 SER A O 1
ATOM 688 N N . PRO A 1 96 ? 11.430 -3.159 -2.977 1.00 96.56 96 PRO A N 1
ATOM 689 C CA . PRO A 1 96 ? 10.779 -1.912 -2.614 1.00 96.56 96 PRO A CA 1
ATOM 690 C C . PRO A 1 96 ? 11.273 -1.409 -1.251 1.00 96.56 96 PRO A C 1
ATOM 692 O O . PRO A 1 96 ? 11.538 -2.182 -0.330 1.00 96.56 96 PRO A O 1
ATOM 695 N N . THR A 1 97 ? 11.322 -0.092 -1.087 1.00 97.94 97 THR A N 1
ATOM 696 C CA . THR A 1 97 ? 11.443 0.560 0.219 1.00 97.94 97 THR A CA 1
ATOM 697 C C . THR A 1 97 ? 10.042 0.852 0.745 1.00 97.94 97 THR A C 1
ATOM 699 O O . THR A 1 97 ? 9.265 1.548 0.095 1.00 97.94 97 THR A O 1
ATOM 702 N N . ILE A 1 98 ? 9.703 0.315 1.920 1.00 98.12 98 ILE A N 1
ATOM 703 C CA . ILE A 1 98 ? 8.364 0.440 2.513 1.00 98.12 98 ILE A CA 1
ATOM 704 C C . ILE A 1 98 ? 8.467 1.218 3.823 1.00 98.12 98 ILE A C 1
ATOM 706 O O . ILE A 1 98 ? 9.062 0.751 4.800 1.00 98.12 98 ILE A O 1
ATOM 710 N N . ASN A 1 99 ? 7.852 2.396 3.849 1.00 98.00 99 ASN A N 1
ATOM 711 C CA . ASN A 1 99 ? 7.741 3.235 5.031 1.00 98.00 99 ASN A CA 1
ATOM 712 C C . ASN A 1 99 ? 6.312 3.187 5.577 1.00 98.00 99 ASN A C 1
ATOM 714 O O . ASN A 1 99 ? 5.360 3.367 4.821 1.00 98.00 99 ASN A O 1
ATOM 718 N N . ILE A 1 100 ? 6.171 2.954 6.880 1.00 96.94 100 ILE A N 1
ATOM 719 C CA . ILE A 1 100 ? 4.885 2.960 7.584 1.00 96.94 100 ILE A CA 1
ATOM 720 C C . ILE A 1 100 ? 4.972 4.040 8.655 1.00 96.94 100 ILE A C 1
ATOM 722 O O . ILE A 1 100 ? 5.958 4.098 9.386 1.00 96.94 100 ILE A O 1
ATOM 726 N N . VAL A 1 101 ? 3.967 4.909 8.698 1.00 96.06 101 VAL A N 1
ATOM 727 C CA . VAL A 1 101 ? 3.838 5.976 9.688 1.00 96.06 101 VAL A CA 1
ATOM 728 C C . VAL A 1 101 ? 2.428 5.931 10.251 1.00 96.06 101 VAL A C 1
ATOM 730 O O . VAL A 1 101 ? 1.459 6.157 9.520 1.00 96.06 101 VAL A O 1
ATOM 733 N N . ASP A 1 102 ? 2.332 5.683 11.551 1.00 92.62 102 ASP A N 1
ATOM 734 C CA . ASP A 1 102 ? 1.073 5.699 12.287 1.00 92.62 102 ASP A CA 1
ATOM 735 C C . ASP A 1 102 ? 0.917 7.020 13.046 1.00 92.62 102 ASP A C 1
ATOM 737 O O . ASP A 1 102 ? 1.822 7.473 13.747 1.00 92.62 102 ASP A O 1
ATOM 741 N N . SER A 1 103 ? -0.246 7.653 12.895 1.00 90.31 103 SER A N 1
ATOM 742 C CA . SER A 1 103 ? -0.629 8.877 13.597 1.00 90.31 103 SER A CA 1
ATOM 743 C C . SER A 1 103 ? -2.037 8.714 14.163 1.00 90.31 103 SER A C 1
ATOM 745 O O . SER A 1 103 ? -3.036 8.737 13.438 1.00 90.31 103 SER A O 1
ATOM 747 N N . GLY A 1 104 ? -2.119 8.491 15.476 1.00 87.62 104 GLY A N 1
ATOM 748 C CA . GLY A 1 104 ? -3.370 8.126 16.135 1.00 87.62 104 GLY A CA 1
ATOM 749 C C . GLY A 1 104 ? -3.923 6.817 15.571 1.00 87.62 104 GLY A C 1
ATOM 750 O O . GLY A 1 104 ? -3.277 5.779 15.656 1.00 87.62 104 GLY A O 1
ATOM 751 N N . LEU A 1 105 ? -5.118 6.876 14.984 1.00 87.44 105 LEU A N 1
ATOM 752 C CA . LEU A 1 105 ? -5.786 5.723 14.366 1.00 87.44 105 LEU A CA 1
ATOM 753 C C . LEU A 1 105 ? -5.527 5.608 12.860 1.00 87.44 105 LEU A C 1
ATOM 755 O O . LEU A 1 105 ? -6.041 4.688 12.228 1.00 87.44 105 LEU A O 1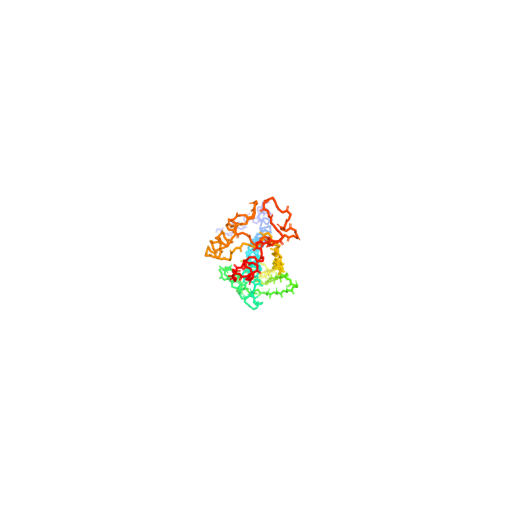
ATOM 759 N N . GLN A 1 106 ? -4.785 6.549 12.273 1.00 92.44 106 GLN A N 1
ATOM 760 C CA . GLN A 1 106 ? -4.480 6.564 10.849 1.00 92.44 106 GLN A CA 1
ATOM 761 C C . GLN A 1 106 ? -3.104 5.954 10.593 1.00 92.44 106 GLN A C 1
ATOM 763 O O . GLN A 1 106 ? -2.101 6.425 11.124 1.00 92.44 106 GLN A O 1
ATOM 768 N N . ARG A 1 107 ? -3.057 4.972 9.695 1.00 95.00 107 ARG A N 1
ATOM 769 C CA . ARG A 1 107 ? -1.828 4.414 9.136 1.00 95.00 107 ARG A CA 1
ATOM 770 C C . ARG A 1 107 ? -1.606 4.966 7.735 1.00 95.00 107 ARG A C 1
ATOM 772 O O . ARG A 1 107 ? -2.481 4.863 6.874 1.00 95.00 107 ARG A O 1
ATOM 779 N N . THR A 1 108 ? -0.425 5.527 7.498 1.00 97.19 108 THR A N 1
ATOM 780 C CA . THR A 1 108 ? 0.061 5.915 6.170 1.00 97.19 108 THR A CA 1
ATOM 781 C C . THR A 1 108 ? 1.181 4.976 5.754 1.00 97.19 108 THR A C 1
ATOM 783 O O . THR A 1 108 ? 2.163 4.825 6.476 1.00 97.19 108 THR A O 1
ATOM 786 N N . VAL A 1 109 ? 1.056 4.367 4.577 1.00 98.00 109 VAL A N 1
ATOM 787 C CA . VAL A 1 109 ? 2.084 3.493 4.008 1.00 98.00 109 VAL A CA 1
ATOM 788 C C . VAL A 1 109 ? 2.552 4.064 2.687 1.00 98.00 109 VAL A C 1
ATOM 790 O O . VAL A 1 109 ? 1.740 4.319 1.802 1.00 98.00 109 VAL A O 1
ATOM 793 N N . THR A 1 110 ? 3.863 4.227 2.547 1.00 98.50 110 THR A N 1
ATOM 794 C CA . THR A 1 110 ? 4.520 4.679 1.321 1.00 98.50 110 THR A CA 1
ATOM 795 C C . THR A 1 110 ? 5.451 3.581 0.822 1.00 98.50 110 THR A C 1
ATOM 797 O O . THR A 1 110 ? 6.329 3.127 1.555 1.00 98.50 110 THR A O 1
ATOM 800 N N . VAL A 1 111 ? 5.265 3.162 -0.426 1.00 98.50 111 VAL A N 1
ATOM 801 C CA . VAL A 1 111 ? 6.078 2.150 -1.108 1.00 98.50 111 VAL A CA 1
ATOM 802 C C . VAL A 1 111 ? 6.811 2.829 -2.253 1.00 98.50 111 VAL A C 1
ATOM 804 O O . VAL A 1 111 ? 6.168 3.367 -3.148 1.00 98.50 111 VAL A O 1
ATOM 807 N N . SER A 1 112 ? 8.140 2.810 -2.243 1.00 98.25 112 SER A N 1
ATOM 808 C CA . SER A 1 112 ? 8.965 3.312 -3.344 1.00 98.25 112 SER A CA 1
ATOM 809 C C . SER A 1 112 ? 9.846 2.215 -3.921 1.00 98.25 112 SER A C 1
ATOM 811 O O . SER A 1 112 ? 10.220 1.268 -3.231 1.00 98.25 112 SER A O 1
ATOM 813 N N . TYR A 1 113 ? 10.177 2.319 -5.202 1.00 97.81 113 TYR A N 1
ATOM 814 C CA . TYR A 1 113 ? 11.051 1.362 -5.869 1.00 97.81 113 TYR A CA 1
ATOM 815 C C . TYR A 1 113 ? 11.929 2.052 -6.912 1.00 97.81 113 TYR A C 1
ATOM 817 O O . TYR A 1 113 ? 11.581 3.095 -7.475 1.00 97.81 113 TYR A O 1
ATOM 825 N N . THR A 1 114 ? 13.055 1.414 -7.207 1.00 97.31 114 THR A N 1
ATOM 826 C CA . THR A 1 114 ? 13.916 1.728 -8.346 1.00 97.31 114 THR A CA 1
ATOM 827 C C . THR A 1 114 ? 14.242 0.432 -9.078 1.00 97.31 114 THR A C 1
ATOM 829 O O . THR A 1 114 ? 14.416 -0.620 -8.461 1.00 97.31 114 THR A O 1
ATOM 832 N N . ALA A 1 115 ? 14.273 0.479 -10.406 1.00 96.75 115 ALA A N 1
ATOM 833 C CA . ALA A 1 115 ? 14.601 -0.663 -11.245 1.00 96.75 115 ALA A CA 1
ATOM 834 C C . ALA A 1 115 ? 15.324 -0.210 -12.517 1.00 96.75 115 ALA A C 1
ATOM 836 O O . ALA A 1 115 ? 15.170 0.923 -12.970 1.00 96.75 115 ALA A O 1
ATOM 837 N N . GLN A 1 116 ? 16.087 -1.120 -13.118 1.00 96.75 116 GLN A N 1
ATOM 838 C CA . GLN A 1 116 ? 16.803 -0.877 -14.369 1.00 96.75 116 GLN A CA 1
ATOM 839 C C . GLN A 1 116 ? 16.138 -1.675 -15.494 1.00 96.75 116 GLN A C 1
ATOM 841 O O . GLN A 1 116 ? 16.238 -2.902 -15.528 1.00 96.75 116 GLN A O 1
ATOM 846 N N . SER A 1 117 ? 15.458 -0.994 -16.417 1.00 96.44 117 SER A N 1
ATOM 847 C CA . SER A 1 117 ? 14.893 -1.602 -17.625 1.00 96.44 117 SER A CA 1
ATOM 848 C C . SER A 1 117 ? 16.000 -1.868 -18.636 1.00 96.44 117 SER A C 1
ATOM 850 O O . SER A 1 117 ? 16.659 -0.930 -19.070 1.00 96.44 117 SER A O 1
ATOM 852 N N . ILE A 1 118 ? 16.172 -3.122 -19.054 1.00 95.69 118 ILE A N 1
ATOM 853 C CA . ILE A 1 118 ? 17.078 -3.490 -20.149 1.00 95.69 118 ILE A CA 1
ATOM 854 C C . ILE A 1 118 ? 16.546 -2.914 -21.466 1.00 95.69 118 ILE A C 1
ATOM 856 O O . ILE A 1 118 ? 15.357 -3.067 -21.771 1.00 95.69 118 ILE A O 1
ATOM 860 N N . ASN A 1 119 ? 17.444 -2.275 -22.216 1.00 94.69 119 ASN A N 1
ATOM 861 C CA . ASN A 1 119 ? 17.201 -1.700 -23.534 1.00 94.69 119 ASN A CA 1
ATOM 862 C C . ASN A 1 119 ? 17.611 -2.689 -24.630 1.00 94.69 119 ASN A C 1
ATOM 864 O O . ASN A 1 119 ? 18.694 -3.274 -24.571 1.00 94.69 119 ASN A O 1
ATOM 868 N N . ASN A 1 120 ? 16.786 -2.836 -25.663 1.00 91.75 120 ASN A N 1
ATOM 869 C CA . ASN A 1 120 ? 17.065 -3.701 -26.806 1.00 91.75 120 ASN A CA 1
ATOM 870 C C . ASN A 1 120 ? 18.075 -3.060 -27.772 1.00 91.75 120 ASN A C 1
ATOM 872 O O . ASN A 1 120 ? 18.871 -3.767 -28.385 1.00 91.75 120 ASN A O 1
ATOM 876 N N . PHE A 1 121 ? 18.089 -1.727 -27.882 1.00 91.38 121 PHE A N 1
ATOM 877 C CA . PHE A 1 121 ? 19.005 -0.957 -28.731 1.00 91.38 121 PHE A CA 1
ATOM 878 C C . PHE A 1 121 ? 20.117 -0.278 -27.918 1.00 91.38 121 PHE A C 1
ATOM 880 O O . PHE A 1 121 ? 20.633 0.777 -28.290 1.00 91.38 121 PHE A O 1
ATOM 887 N N . GLY A 1 122 ? 20.537 -0.892 -26.807 1.00 85.94 122 GLY A N 1
ATOM 888 C CA . GLY A 1 122 ? 21.493 -0.284 -25.880 1.00 85.94 122 GLY A CA 1
ATOM 889 C C . GLY A 1 122 ? 22.870 0.040 -26.475 1.00 85.94 122 GLY A C 1
ATOM 890 O O . GLY A 1 122 ? 23.508 0.997 -26.042 1.00 85.94 122 GLY A O 1
ATOM 891 N N . THR A 1 123 ? 23.322 -0.693 -27.499 1.00 85.44 123 THR A N 1
ATOM 892 C CA . THR A 1 123 ? 24.571 -0.402 -28.232 1.00 85.44 123 THR A CA 1
ATOM 893 C C . THR A 1 123 ? 24.452 0.847 -29.104 1.00 85.44 123 THR A C 1
ATOM 895 O O . THR A 1 123 ? 25.363 1.673 -29.116 1.00 85.44 123 THR A O 1
ATOM 898 N N . LEU A 1 124 ? 23.311 1.019 -29.777 1.00 86.06 124 LEU A N 1
ATOM 899 C CA . LEU A 1 124 ? 22.999 2.194 -30.592 1.00 86.06 124 LEU A CA 1
ATOM 900 C C . LEU A 1 124 ? 22.817 3.446 -29.719 1.00 86.06 124 LEU A C 1
ATOM 902 O O . LEU A 1 124 ? 23.268 4.526 -30.085 1.00 86.06 124 LEU A O 1
ATOM 906 N N . LEU A 1 125 ? 22.217 3.279 -28.537 1.00 81.56 125 LEU A N 1
ATOM 907 C CA . LEU A 1 125 ? 21.941 4.346 -27.568 1.00 81.56 125 LEU A CA 1
ATOM 908 C C . LEU A 1 125 ? 23.092 4.602 -26.577 1.00 81.56 125 LEU A C 1
ATOM 910 O O . LEU A 1 125 ? 22.987 5.487 -25.731 1.00 81.56 125 LEU A O 1
ATOM 914 N N . ARG A 1 126 ? 24.174 3.809 -26.635 1.00 86.94 126 ARG A N 1
ATOM 915 C CA . ARG A 1 126 ? 25.278 3.779 -25.647 1.00 86.94 126 ARG A CA 1
ATOM 916 C C . ARG A 1 126 ? 24.793 3.673 -24.189 1.00 86.94 126 ARG A C 1
ATOM 918 O O . ARG A 1 126 ? 25.454 4.148 -23.270 1.00 86.94 126 ARG A O 1
ATOM 925 N N . SER A 1 127 ? 23.641 3.040 -23.977 1.00 89.75 127 SER A N 1
ATOM 926 C CA . SER A 1 127 ? 22.981 2.884 -22.681 1.00 89.75 127 SER A CA 1
ATOM 927 C C . SER A 1 127 ? 22.263 1.537 -22.632 1.00 89.75 127 SER A C 1
ATOM 929 O O . SER A 1 127 ? 21.202 1.361 -23.230 1.00 89.75 127 SER A O 1
ATOM 931 N N . ALA A 1 128 ? 22.855 0.566 -21.932 1.00 92.19 128 ALA A N 1
ATOM 932 C CA . ALA A 1 128 ? 22.324 -0.798 -21.841 1.00 92.19 128 ALA A CA 1
ATOM 933 C C . ALA A 1 128 ? 21.018 -0.890 -21.031 1.00 92.19 128 ALA A C 1
ATOM 935 O O . ALA A 1 128 ? 20.227 -1.812 -21.232 1.00 92.19 128 ALA A O 1
ATOM 936 N N . THR A 1 129 ? 20.786 0.062 -20.124 1.00 95.00 129 THR A N 1
ATOM 937 C CA . THR A 1 129 ? 19.607 0.085 -19.258 1.00 95.00 129 THR A CA 1
ATOM 938 C C . THR A 1 129 ? 19.134 1.503 -18.991 1.00 95.00 129 THR A C 1
ATOM 940 O O . THR A 1 129 ? 19.958 2.400 -18.805 1.00 95.00 129 THR A O 1
ATOM 943 N N . TRP A 1 130 ? 17.826 1.681 -18.839 1.00 94.69 130 TRP A N 1
ATOM 944 C CA . TRP A 1 130 ? 17.229 2.918 -18.340 1.00 94.69 130 TRP A CA 1
ATOM 945 C C . TRP A 1 130 ? 16.634 2.747 -16.950 1.00 94.69 130 TRP A C 1
ATOM 947 O O . TRP A 1 130 ? 15.928 1.775 -16.676 1.00 94.69 130 TRP A O 1
ATOM 957 N N . ALA A 1 131 ? 16.912 3.726 -16.092 1.00 95.81 131 ALA A N 1
ATOM 958 C CA . ALA A 1 131 ? 16.358 3.778 -14.754 1.00 95.81 131 ALA A CA 1
ATOM 959 C C . ALA A 1 131 ? 14.873 4.120 -14.801 1.00 95.81 131 ALA A C 1
ATOM 961 O O . ALA A 1 131 ? 14.458 5.098 -15.422 1.00 95.81 131 ALA A O 1
ATOM 962 N N . VAL A 1 132 ? 14.085 3.311 -14.105 1.00 96.69 132 VAL A N 1
ATOM 963 C CA . VAL A 1 132 ? 12.681 3.569 -13.818 1.00 96.69 132 VAL A CA 1
ATOM 964 C C . VAL A 1 132 ? 12.479 3.526 -12.313 1.00 96.69 132 VAL A C 1
ATOM 966 O O . VAL A 1 132 ? 13.142 2.782 -11.592 1.00 96.69 132 VAL A O 1
ATOM 969 N N . GLY A 1 133 ? 11.561 4.341 -11.824 1.00 96.81 133 GLY A N 1
ATOM 970 C CA . GLY A 1 133 ? 11.231 4.385 -10.412 1.00 96.81 133 GLY A CA 1
ATOM 971 C C . GLY A 1 133 ? 9.852 4.971 -10.208 1.00 96.81 133 GLY A C 1
ATOM 972 O O . GLY A 1 133 ? 9.279 5.599 -11.108 1.00 96.81 133 GLY A O 1
ATOM 973 N N . GLY A 1 134 ? 9.321 4.748 -9.020 1.00 97.62 134 GLY A N 1
ATOM 974 C CA . GLY A 1 134 ? 7.993 5.190 -8.649 1.00 97.62 134 GLY A CA 1
ATOM 975 C C . GLY A 1 134 ? 7.788 5.119 -7.149 1.00 97.62 134 GLY A C 1
ATOM 976 O O . GLY A 1 134 ? 8.547 4.466 -6.428 1.00 97.62 134 GLY A O 1
ATOM 977 N N . THR A 1 135 ? 6.748 5.812 -6.704 1.00 98.06 135 THR A N 1
ATOM 978 C CA . THR A 1 135 ? 6.318 5.843 -5.311 1.00 98.06 135 THR A CA 1
ATOM 979 C C . THR A 1 135 ? 4.799 5.811 -5.276 1.00 98.06 135 THR A C 1
ATOM 981 O O . THR A 1 135 ? 4.157 6.588 -5.978 1.00 98.06 135 THR A O 1
ATOM 984 N N . SER A 1 136 ? 4.241 4.954 -4.428 1.00 98.31 136 SER A N 1
ATOM 985 C CA . SER A 1 136 ? 2.816 4.876 -4.121 1.00 98.31 136 SER A CA 1
ATOM 986 C C . SER A 1 136 ? 2.584 5.147 -2.641 1.00 98.31 136 SER A C 1
ATOM 988 O O . SER A 1 136 ? 3.434 4.835 -1.805 1.00 98.31 136 SER A O 1
ATOM 990 N N . THR A 1 137 ? 1.456 5.765 -2.294 1.00 98.25 137 THR A N 1
ATOM 991 C CA . THR A 1 137 ? 1.066 5.991 -0.899 1.00 98.25 137 THR A CA 1
ATOM 992 C C . THR A 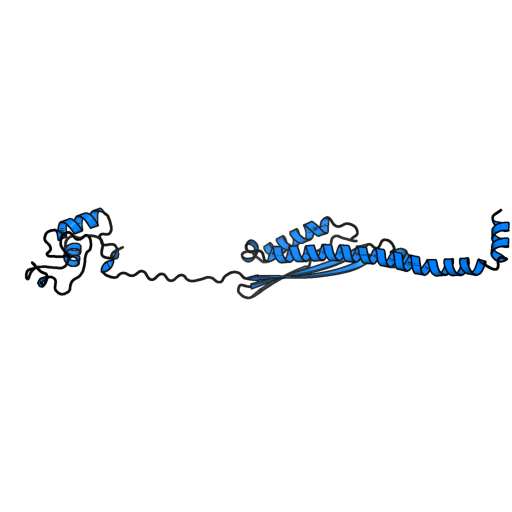1 137 ? -0.398 5.639 -0.694 1.00 98.25 137 THR A C 1
ATOM 994 O O . THR A 1 137 ? -1.267 6.142 -1.401 1.00 98.25 137 THR A O 1
ATOM 997 N N . ALA A 1 138 ? -0.667 4.821 0.321 1.00 97.69 138 ALA A N 1
ATOM 998 C CA . ALA A 1 138 ? -2.005 4.462 0.764 1.00 97.69 138 ALA A CA 1
ATOM 999 C C . ALA A 1 138 ? -2.212 4.897 2.218 1.00 97.69 138 ALA A C 1
ATOM 1001 O O . ALA A 1 138 ? -1.273 4.950 3.017 1.00 97.69 138 ALA A O 1
ATOM 1002 N N . ARG A 1 139 ? -3.459 5.216 2.566 1.00 96.00 139 ARG A N 1
ATOM 1003 C CA . ARG A 1 139 ? -3.856 5.596 3.924 1.00 96.00 139 ARG A CA 1
ATOM 1004 C C . ARG A 1 139 ? -5.141 4.886 4.298 1.00 96.00 139 ARG A C 1
ATOM 1006 O O . ARG A 1 139 ? -6.068 4.841 3.494 1.00 96.00 139 ARG A O 1
ATOM 1013 N N . ALA A 1 140 ? -5.209 4.389 5.523 1.00 94.38 140 ALA A N 1
ATOM 1014 C CA . ALA A 1 140 ? -6.455 3.931 6.119 1.00 94.38 140 ALA A CA 1
ATOM 1015 C C . ALA A 1 140 ? -6.485 4.294 7.601 1.00 94.38 140 ALA A C 1
ATOM 1017 O O . ALA A 1 140 ? -5.441 4.500 8.222 1.00 94.38 140 ALA A O 1
ATOM 1018 N N . ALA A 1 141 ? -7.688 4.402 8.153 1.00 88.62 141 ALA A N 1
ATOM 1019 C CA . ALA A 1 141 ? -7.895 4.678 9.562 1.00 88.62 141 ALA A CA 1
ATOM 1020 C C . ALA A 1 141 ? -8.745 3.579 10.194 1.00 88.62 141 ALA A C 1
ATOM 1022 O O . ALA A 1 141 ? -9.714 3.113 9.593 1.00 88.62 141 ALA A O 1
ATOM 1023 N N . SER A 1 142 ? -8.379 3.185 11.408 1.00 83.06 142 SER A N 1
ATOM 1024 C CA . SER A 1 142 ? -9.217 2.342 12.255 1.00 83.06 142 SER A CA 1
ATOM 1025 C C . SER A 1 142 ? -10.326 3.182 12.885 1.00 83.06 142 SER A C 1
ATOM 1027 O O . SER A 1 142 ? -10.127 4.361 13.192 1.00 83.06 142 SER A O 1
ATOM 1029 N N . ALA A 1 143 ? -11.499 2.582 13.094 1.00 78.38 143 ALA A N 1
ATOM 1030 C CA . ALA A 1 143 ? -12.549 3.232 13.867 1.00 78.38 143 ALA A CA 1
ATOM 1031 C C . ALA A 1 143 ? -12.058 3.457 15.311 1.00 78.38 143 ALA A C 1
ATOM 1033 O O . ALA A 1 143 ? -11.392 2.576 15.866 1.00 78.38 143 ALA A O 1
ATOM 1034 N N . PRO A 1 144 ? -12.353 4.614 15.925 1.00 76.94 144 PRO A N 1
ATOM 1035 C CA . PRO A 1 144 ? -12.034 4.833 17.327 1.00 76.94 144 PRO A CA 1
ATOM 1036 C C . PRO A 1 144 ? -12.790 3.849 18.216 1.00 76.94 144 PRO A C 1
ATOM 1038 O O . PRO A 1 144 ? -13.900 3.424 17.893 1.00 76.94 144 PRO A O 1
ATOM 1041 N N . ASN A 1 145 ? -12.199 3.528 19.369 1.00 75.00 145 ASN A N 1
ATOM 1042 C CA . ASN A 1 145 ? -12.918 2.827 20.426 1.00 75.00 145 ASN A CA 1
ATOM 1043 C C . ASN A 1 145 ? -14.135 3.671 20.832 1.00 75.00 145 ASN A C 1
ATOM 1045 O O . ASN A 1 145 ? -13.988 4.850 21.158 1.00 75.00 145 ASN A O 1
ATOM 1049 N N . MET A 1 146 ? -15.324 3.071 20.806 1.00 76.25 146 MET A N 1
ATOM 1050 C CA . MET A 1 146 ? -16.550 3.702 21.288 1.00 76.25 146 MET A CA 1
ATOM 1051 C C . MET A 1 146 ? -16.926 3.112 22.641 1.00 76.25 146 MET A C 1
ATOM 1053 O O . MET A 1 146 ? -17.001 1.893 22.792 1.00 76.25 146 MET A O 1
ATOM 1057 N N . ASN A 1 147 ? -17.184 3.982 23.613 1.00 80.88 147 ASN A N 1
ATOM 1058 C CA . ASN A 1 147 ? -17.735 3.570 24.896 1.00 80.88 147 ASN A CA 1
ATOM 1059 C C . ASN A 1 147 ? -19.257 3.476 24.767 1.00 80.88 147 ASN A C 1
ATOM 1061 O O . ASN A 1 147 ? -19.918 4.468 24.457 1.00 80.88 147 ASN A O 1
ATOM 1065 N N . PHE A 1 148 ? -19.807 2.293 25.024 1.00 79.38 148 PHE A N 1
ATOM 1066 C CA . PHE A 1 148 ? -21.245 2.101 25.153 1.00 79.38 148 PHE A CA 1
ATOM 1067 C C . PHE A 1 148 ? -21.619 2.265 26.621 1.00 79.38 148 PHE A C 1
ATOM 1069 O O . PHE A 1 148 ? -21.288 1.420 27.451 1.00 79.38 148 PHE A O 1
ATOM 1076 N N . TYR A 1 149 ? -22.293 3.365 26.939 1.00 84.69 149 TYR A N 1
ATOM 1077 C CA . TYR A 1 149 ? -22.902 3.559 28.248 1.00 84.69 149 TYR A CA 1
ATOM 1078 C C . TYR A 1 149 ? -24.359 3.128 28.147 1.00 84.69 149 TYR A C 1
ATOM 1080 O O . TYR A 1 149 ? -25.151 3.761 27.450 1.00 84.69 149 TYR A O 1
ATOM 1088 N N . LEU A 1 150 ? -24.693 2.024 28.807 1.00 82.12 150 LEU A N 1
ATOM 1089 C CA . LEU A 1 150 ? -26.063 1.553 28.926 1.00 82.12 150 LEU A CA 1
ATOM 1090 C C . LEU A 1 150 ? -26.597 2.001 30.284 1.00 82.12 150 LEU A C 1
ATOM 1092 O O . LEU A 1 150 ? -26.079 1.589 31.318 1.00 82.12 150 LEU A O 1
ATOM 1096 N N . VAL A 1 151 ? -27.612 2.858 30.271 1.00 79.50 151 VAL A N 1
ATOM 1097 C CA . VAL A 1 151 ? -28.371 3.214 31.471 1.00 79.50 151 VAL A CA 1
ATOM 1098 C C . VAL A 1 151 ? -29.676 2.437 31.391 1.00 79.50 151 VAL A C 1
ATOM 1100 O O . VAL A 1 151 ? -30.494 2.692 30.509 1.00 79.50 151 VAL A O 1
ATOM 1103 N N . LEU A 1 152 ? -29.818 1.433 32.252 1.00 75.81 152 LEU A N 1
ATOM 1104 C CA . LEU A 1 152 ? -31.041 0.650 32.387 1.00 75.81 152 LEU A CA 1
ATOM 1105 C C . LEU A 1 152 ? -31.926 1.343 33.425 1.00 75.81 152 LEU A C 1
ATOM 1107 O O . LEU A 1 152 ? -31.444 1.686 34.502 1.00 75.81 152 LEU A O 1
ATOM 1111 N N . ASP A 1 153 ? -33.186 1.596 33.075 1.00 70.94 153 ASP A N 1
ATOM 1112 C CA . ASP A 1 153 ? -34.167 2.151 34.007 1.00 70.94 153 ASP A CA 1
ATOM 1113 C C . ASP A 1 153 ? -34.513 1.103 35.073 1.00 70.94 153 ASP A C 1
ATOM 1115 O O . ASP A 1 153 ? -34.960 0.009 34.734 1.00 70.94 153 ASP A O 1
ATOM 1119 N N . ASP A 1 154 ? -34.308 1.448 36.342 1.00 68.06 154 ASP A N 1
ATOM 1120 C CA . ASP A 1 154 ? -34.704 0.652 37.511 1.00 68.06 154 ASP A CA 1
ATOM 1121 C C . ASP A 1 154 ? -35.906 1.293 38.229 1.00 68.06 154 ASP A C 1
ATOM 1123 O O . ASP A 1 154 ? -35.993 1.392 39.454 1.00 68.06 154 ASP A O 1
ATOM 1127 N N . SER A 1 155 ? -36.844 1.848 37.460 1.00 72.00 155 SER A N 1
ATOM 1128 C CA . SER A 1 155 ? -38.055 2.402 38.053 1.00 72.00 155 SER A CA 1
ATOM 1129 C C . SER A 1 155 ? -38.922 1.284 38.659 1.00 72.00 155 SER A C 1
ATOM 1131 O O . SER A 1 155 ? -38.943 0.166 38.143 1.00 72.00 155 SER A O 1
ATOM 1133 N N . PRO A 1 156 ? -39.743 1.562 39.691 1.00 65.31 156 PRO A N 1
ATOM 1134 C CA . PRO A 1 156 ? -40.677 0.584 40.268 1.00 65.31 156 PRO A CA 1
ATOM 1135 C C . PRO A 1 156 ? -41.651 -0.069 39.265 1.00 65.31 156 PRO A C 1
ATOM 1137 O O . PRO A 1 156 ? -42.285 -1.070 39.587 1.00 65.31 156 PRO A O 1
ATOM 1140 N N . SER A 1 157 ? -41.765 0.452 38.036 1.00 65.50 157 SER A N 1
ATOM 1141 C CA . SER A 1 157 ? -42.492 -0.201 36.937 1.00 65.50 157 SER A CA 1
ATOM 1142 C C . SER A 1 157 ? -41.824 -1.501 36.439 1.00 65.50 157 SER A C 1
ATOM 1144 O O . SER A 1 157 ? -42.483 -2.334 35.818 1.00 65.50 157 SER A O 1
ATOM 1146 N N . MET A 1 158 ? -40.548 -1.717 36.780 1.00 69.38 158 MET A N 1
ATOM 1147 C CA . MET A 1 158 ? -39.754 -2.927 36.529 1.00 69.38 158 MET A CA 1
ATOM 1148 C C . MET A 1 158 ? -39.806 -3.943 37.688 1.00 69.38 158 MET A C 1
ATOM 1150 O O . MET A 1 158 ? -39.215 -5.020 37.587 1.00 69.38 158 MET A O 1
ATOM 1154 N N . ALA A 1 159 ? -40.546 -3.656 38.767 1.00 86.56 159 ALA A N 1
ATOM 1155 C CA . ALA A 1 159 ? -40.670 -4.490 39.967 1.00 86.56 159 ALA A CA 1
ATOM 1156 C C . ALA A 1 159 ? -41.561 -5.739 39.770 1.00 86.56 159 ALA A C 1
ATOM 1158 O O . ALA A 1 159 ? -42.408 -6.063 40.599 1.00 86.56 159 ALA A O 1
ATOM 1159 N N . ILE A 1 160 ? -41.402 -6.454 38.658 1.00 91.38 160 ILE A N 1
ATOM 1160 C CA . ILE A 1 160 ? -42.016 -7.768 38.434 1.00 91.38 160 ILE A CA 1
ATOM 1161 C C . ILE A 1 160 ? -41.224 -8.856 39.175 1.00 91.38 160 ILE A C 1
ATOM 1163 O O . ILE A 1 160 ? -40.008 -8.731 39.356 1.00 91.38 160 ILE A O 1
ATOM 1167 N N . GLY A 1 161 ? -41.894 -9.946 39.567 1.00 90.94 161 GLY A N 1
ATOM 1168 C CA . GLY A 1 161 ? -41.220 -11.140 40.091 1.00 90.94 161 GLY A CA 1
ATOM 1169 C C . GLY A 1 161 ? -40.078 -11.614 39.176 1.00 90.94 161 GLY A C 1
ATOM 1170 O O . GLY A 1 161 ? -40.212 -11.638 37.947 1.00 90.94 161 GLY A O 1
ATOM 1171 N N . ALA A 1 162 ? -38.936 -11.963 39.771 1.00 92.62 162 ALA A N 1
ATOM 1172 C CA . ALA A 1 162 ? -37.708 -12.305 39.057 1.00 92.62 162 ALA A CA 1
ATOM 1173 C C . ALA A 1 162 ? -37.877 -13.537 38.160 1.00 92.62 162 ALA A C 1
ATOM 1175 O O . ALA A 1 162 ? -37.522 -13.512 36.978 1.00 92.62 162 ALA A O 1
ATOM 1176 N N . THR A 1 163 ? -38.474 -14.593 38.709 1.00 93.56 163 THR A N 1
ATOM 1177 C CA . THR A 1 163 ? -38.774 -15.841 38.004 1.00 93.56 163 THR A CA 1
ATOM 1178 C C . THR A 1 163 ? -40.277 -16.030 37.794 1.00 93.56 163 THR A C 1
ATOM 1180 O O . THR A 1 163 ? -41.102 -15.351 38.402 1.00 93.56 163 THR A O 1
ATOM 1183 N N . GLN A 1 164 ? -40.667 -17.013 36.975 1.00 95.06 164 GLN A N 1
ATOM 1184 C CA . GLN A 1 164 ? -42.080 -17.391 36.850 1.00 95.06 164 GLN A CA 1
ATOM 1185 C C . GLN A 1 164 ? -42.683 -17.830 38.195 1.00 95.06 164 GLN A C 1
ATOM 1187 O O . GLN A 1 164 ? -43.861 -17.585 38.449 1.00 95.06 164 GLN A O 1
ATOM 1192 N N . ASN A 1 165 ? -41.879 -18.450 39.065 1.00 96.75 165 ASN A N 1
ATOM 1193 C CA . ASN A 1 165 ? -42.311 -18.836 40.404 1.00 96.75 165 ASN A CA 1
ATOM 1194 C C . ASN A 1 165 ? -42.596 -17.600 41.270 1.00 96.75 165 ASN A C 1
ATOM 1196 O O . ASN A 1 165 ? -43.637 -17.540 41.914 1.00 96.75 165 ASN A O 1
ATOM 1200 N N . ASP A 1 166 ? -41.731 -16.586 41.217 1.00 95.38 166 ASP A N 1
ATOM 1201 C CA . ASP A 1 166 ? -41.915 -15.324 41.945 1.00 95.38 166 ASP A CA 1
ATOM 1202 C C . ASP A 1 166 ? -43.129 -14.539 41.447 1.00 95.38 166 ASP A C 1
ATOM 1204 O O . ASP A 1 166 ? -43.881 -13.996 42.252 1.00 95.38 166 ASP A O 1
ATOM 1208 N N . ILE A 1 167 ? -43.374 -14.536 40.132 1.00 95.50 167 ILE A N 1
ATOM 1209 C CA . ILE A 1 167 ? -44.579 -13.940 39.538 1.00 95.50 167 ILE A CA 1
ATOM 1210 C C . ILE A 1 167 ? -45.833 -14.638 40.074 1.00 95.50 167 ILE A C 1
ATOM 1212 O O . ILE A 1 167 ? -46.759 -13.975 40.538 1.00 95.50 167 ILE A O 1
ATOM 1216 N N . ASN A 1 168 ? -45.859 -15.973 40.049 1.00 97.00 168 ASN A N 1
ATOM 1217 C CA . ASN A 1 168 ? -47.001 -16.747 40.535 1.00 97.00 168 ASN A CA 1
ATOM 1218 C C . ASN A 1 168 ? -47.226 -16.535 42.041 1.00 97.00 168 ASN A C 1
ATOM 1220 O O . ASN A 1 168 ? -48.364 -16.354 42.475 1.00 97.00 168 ASN A O 1
ATOM 1224 N N . ASN A 1 169 ? -46.145 -16.508 42.825 1.00 96.62 169 ASN A N 1
ATOM 1225 C CA . ASN A 1 169 ? -46.193 -16.232 44.256 1.00 96.62 169 ASN A CA 1
ATOM 1226 C C . ASN A 1 169 ? -46.755 -14.837 44.526 1.00 96.62 169 ASN A C 1
ATOM 1228 O O . ASN A 1 169 ? -47.650 -14.695 45.354 1.00 96.62 169 ASN A O 1
ATOM 1232 N N . LEU A 1 170 ? -46.298 -13.817 43.798 1.00 94.56 170 LEU A N 1
ATOM 1233 C CA . LEU A 1 170 ? -46.764 -12.449 43.996 1.00 94.56 170 LEU A CA 1
ATOM 1234 C C . LEU A 1 170 ? -48.236 -12.273 43.601 1.00 94.56 170 LEU A C 1
ATOM 1236 O O . LEU A 1 170 ? -48.997 -11.671 44.355 1.00 94.56 170 LEU A O 1
ATOM 1240 N N . ILE A 1 171 ? -48.679 -12.886 42.499 1.00 95.88 171 ILE A N 1
ATOM 1241 C CA . ILE A 1 171 ? -50.101 -12.942 42.114 1.00 95.88 171 ILE A CA 1
ATOM 1242 C C . ILE A 1 171 ? -50.938 -13.620 43.210 1.00 95.88 171 ILE A C 1
ATOM 1244 O O . ILE A 1 171 ? -52.049 -13.183 43.518 1.00 95.88 171 ILE A O 1
ATOM 1248 N N . SER A 1 172 ? -50.410 -14.684 43.820 1.00 96.94 172 SER A N 1
ATOM 1249 C CA . SER A 1 172 ? -51.079 -15.395 44.910 1.00 96.94 172 SER A CA 1
ATOM 1250 C C . SER A 1 172 ? -51.167 -14.539 46.179 1.00 96.94 172 SER A C 1
ATOM 1252 O O . SER A 1 172 ? -52.252 -14.375 46.740 1.00 96.94 172 SER A O 1
ATOM 1254 N N . TYR A 1 173 ? -50.056 -13.935 46.610 1.00 95.31 173 TYR A N 1
ATOM 1255 C CA . TYR A 1 173 ? -49.990 -13.114 47.823 1.00 95.31 173 TYR A CA 1
ATOM 1256 C C . TYR A 1 173 ? -50.789 -11.811 47.717 1.00 95.31 173 TYR A C 1
ATOM 1258 O O . TYR A 1 173 ? -51.290 -11.318 48.722 1.00 95.31 173 TYR A O 1
ATOM 1266 N N . THR A 1 174 ? -50.967 -11.277 46.509 1.00 94.19 174 THR A N 1
ATOM 1267 C CA . THR A 1 174 ? -51.759 -10.062 46.253 1.00 94.19 174 THR A CA 1
ATOM 1268 C C . THR A 1 174 ? -53.220 -10.360 45.899 1.00 94.19 174 THR A C 1
ATOM 1270 O O . THR A 1 174 ? -53.986 -9.455 45.579 1.00 94.19 174 THR A O 1
ATOM 1273 N N . SER A 1 175 ? -53.672 -11.616 45.955 1.00 94.19 175 SER A N 1
ATOM 1274 C CA . SER A 1 175 ? -55.044 -11.998 45.566 1.00 94.19 175 SER A CA 1
ATOM 1275 C C . SER A 1 175 ? -56.156 -11.355 46.410 1.00 94.19 175 SER A C 1
ATOM 1277 O O . SER A 1 175 ? -57.298 -11.224 45.951 1.00 94.19 175 SER A O 1
ATOM 1279 N N . SER A 1 176 ? -55.831 -10.921 47.630 1.00 90.38 176 SER A N 1
ATOM 1280 C CA . SER A 1 176 ? -56.732 -10.198 48.532 1.00 90.38 176 SER A CA 1
ATOM 1281 C C . SER A 1 176 ? -56.642 -8.676 48.418 1.00 90.38 176 SER A C 1
ATOM 1283 O O . SER A 1 176 ? -57.380 -7.991 49.123 1.00 90.38 176 SER A O 1
ATOM 1285 N N . GLN A 1 177 ? -55.749 -8.145 47.580 1.00 90.75 177 GLN A N 1
ATOM 1286 C CA . GLN A 1 177 ? -55.596 -6.701 47.421 1.00 90.75 177 GLN A CA 1
ATOM 1287 C C . GLN A 1 177 ? -56.810 -6.078 46.721 1.00 90.75 177 GLN A C 1
ATOM 1289 O O . GLN A 1 177 ? -57.504 -6.754 45.950 1.00 90.75 177 GLN A O 1
ATOM 1294 N N . PRO A 1 178 ? -57.098 -4.799 46.996 1.00 88.06 178 PRO A N 1
ATOM 1295 C CA . PRO A 1 178 ? -58.178 -4.081 46.348 1.00 88.06 178 PRO A CA 1
ATOM 1296 C C . PRO A 1 178 ? -57.805 -3.664 44.918 1.00 88.06 178 PRO A C 1
ATOM 1298 O O . PRO A 1 178 ? -56.636 -3.583 44.545 1.00 88.06 178 PRO A O 1
ATOM 1301 N N . SER A 1 179 ? -58.833 -3.359 44.122 1.00 84.94 179 SER A N 1
ATOM 1302 C CA . SER A 1 179 ? -58.702 -2.657 42.838 1.00 84.94 179 SER A CA 1
ATOM 1303 C C . SER A 1 179 ? -57.643 -3.248 41.883 1.00 84.94 179 SER A C 1
ATOM 1305 O O . SER A 1 179 ? -57.634 -4.457 41.643 1.00 84.94 179 SER A O 1
ATOM 1307 N N . ALA A 1 180 ? -56.799 -2.400 41.282 1.00 82.50 180 ALA A N 1
ATOM 1308 C CA . ALA A 1 180 ? -55.801 -2.780 40.281 1.00 82.50 180 ALA A CA 1
ATOM 1309 C C . ALA A 1 180 ? -54.611 -3.557 40.872 1.00 82.50 180 ALA A C 1
ATOM 1311 O O . ALA A 1 180 ? -53.875 -4.204 40.129 1.00 82.50 180 ALA A O 1
ATOM 1312 N N . SER A 1 181 ? -54.455 -3.533 42.196 1.00 87.75 181 SER A N 1
ATOM 1313 C CA . SER A 1 181 ? -53.374 -4.214 42.910 1.00 87.75 181 SER A CA 1
ATOM 1314 C C . SER A 1 181 ? -53.704 -5.681 43.206 1.00 87.75 181 SER A C 1
ATOM 1316 O O . SER A 1 181 ? -52.819 -6.440 43.609 1.00 87.75 181 SER A O 1
ATOM 1318 N N . ARG A 1 182 ? -54.945 -6.116 42.933 1.00 91.25 182 ARG A N 1
ATOM 1319 C CA . ARG A 1 182 ? -55.403 -7.500 43.083 1.00 91.25 182 ARG A CA 1
ATOM 1320 C C . ARG A 1 182 ? -54.733 -8.454 42.103 1.00 91.25 182 ARG A C 1
ATOM 1322 O O . ARG A 1 182 ? -54.805 -8.255 40.894 1.00 91.25 182 ARG A O 1
ATOM 1329 N N . SER A 1 183 ? -54.191 -9.555 42.624 1.00 93.56 183 SER A N 1
ATOM 1330 C CA . SER A 1 183 ? -53.606 -10.635 41.816 1.00 93.56 183 SER A CA 1
ATOM 1331 C C . SER A 1 183 ? -52.570 -10.126 40.806 1.00 93.56 183 SER A C 1
ATOM 1333 O O . SER A 1 183 ? -52.517 -10.578 39.662 1.00 93.56 183 SER A O 1
ATOM 1335 N N . CYS A 1 184 ? -51.755 -9.161 41.227 1.00 90.69 184 CYS A N 1
ATOM 1336 C CA . CYS A 1 184 ? -50.781 -8.502 40.379 1.00 90.69 184 CYS A CA 1
ATOM 1337 C C . CYS A 1 184 ? -49.411 -9.181 40.495 1.00 90.69 184 CYS A C 1
ATOM 1339 O O . CYS A 1 184 ? -48.929 -9.471 41.588 1.00 90.69 184 CYS A O 1
ATOM 1341 N N . GLY A 1 185 ? -48.765 -9.413 39.351 1.00 91.56 185 GLY A N 1
ATOM 1342 C CA . GLY A 1 185 ? -47.387 -9.914 39.282 1.00 91.56 185 GLY A CA 1
ATOM 1343 C C . GLY A 1 185 ? -46.322 -8.829 39.467 1.00 91.56 185 GLY A C 1
ATOM 1344 O O . GLY A 1 185 ? -45.134 -9.137 39.376 1.00 91.56 185 GLY A O 1
ATOM 1345 N N . PHE A 1 186 ? -46.739 -7.581 39.701 1.00 91.38 186 PHE A N 1
ATOM 1346 C CA . PHE A 1 186 ? -45.872 -6.433 39.947 1.00 91.38 186 PHE A CA 1
ATOM 1347 C C . PHE A 1 186 ? -45.979 -5.967 41.399 1.00 91.38 186 PHE A C 1
ATOM 1349 O O . PHE A 1 186 ? -47.066 -5.800 41.957 1.00 91.38 186 PHE A O 1
ATOM 1356 N N . ALA A 1 187 ? -44.818 -5.712 41.986 1.00 91.62 187 ALA A N 1
ATOM 1357 C CA . ALA A 1 187 ? -44.622 -5.184 43.322 1.00 91.62 187 ALA A CA 1
ATOM 1358 C C . ALA A 1 187 ? -44.656 -3.648 43.290 1.00 91.62 187 ALA A C 1
ATOM 1360 O O . ALA A 1 187 ? -43.670 -2.978 43.592 1.00 91.62 187 ALA A O 1
ATOM 1361 N N . CYS A 1 188 ? -45.788 -3.086 42.859 1.00 88.69 188 CYS A N 1
ATOM 1362 C CA . CYS A 1 188 ? -45.991 -1.640 42.817 1.00 88.69 188 CYS A CA 1
ATOM 1363 C C . CYS A 1 188 ? -45.890 -1.035 44.226 1.00 88.69 188 CYS A C 1
ATOM 1365 O O . CYS A 1 188 ? -46.421 -1.605 45.183 1.00 88.69 188 CYS A O 1
ATOM 1367 N N . HIS A 1 189 ? -45.215 0.113 44.333 1.00 87.06 189 HIS A N 1
ATOM 1368 C CA . HIS A 1 189 ? -45.155 0.908 45.558 1.00 87.06 189 HIS A CA 1
ATOM 1369 C C . HIS A 1 189 ? -46.150 2.064 45.475 1.00 87.06 189 HIS A C 1
ATOM 1371 O O . HIS A 1 189 ? -46.124 2.842 44.517 1.00 87.06 189 HIS A O 1
ATOM 1377 N N . GLU A 1 190 ? -46.996 2.202 46.486 1.00 85.88 190 GLU A N 1
ATOM 1378 C CA . GLU A 1 190 ? -48.064 3.199 46.532 1.00 85.88 190 GLU A CA 1
ATOM 1379 C C . GLU A 1 190 ? -47.946 4.015 47.817 1.00 85.88 190 GLU A C 1
ATOM 1381 O O . GLU A 1 190 ? -47.701 3.483 48.893 1.00 85.88 190 GLU A O 1
ATOM 1386 N N . THR A 1 191 ? -48.123 5.334 47.728 1.00 85.44 191 THR A N 1
ATOM 1387 C CA . THR A 1 191 ? -47.984 6.212 48.903 1.00 85.44 191 THR A CA 1
ATOM 1388 C C . THR A 1 191 ? -49.193 6.170 49.834 1.00 85.44 191 THR A C 1
ATOM 1390 O O . THR A 1 191 ? -49.048 6.449 51.020 1.00 85.44 191 THR A O 1
ATOM 1393 N N . HIS A 1 192 ? -50.376 5.830 49.311 1.00 86.81 192 HIS A N 1
ATOM 1394 C CA . HIS A 1 192 ? -51.633 5.811 50.065 1.00 86.81 192 HIS A CA 1
ATOM 1395 C C . HIS A 1 192 ? -52.509 4.591 49.712 1.00 86.81 192 HIS A C 1
ATOM 1397 O O . HIS A 1 192 ? -53.668 4.773 49.332 1.00 86.81 192 HIS A O 1
ATOM 1403 N N . PRO A 1 193 ? -52.005 3.349 49.858 1.00 87.56 193 PRO A N 1
ATOM 1404 C CA . PRO A 1 193 ? -52.748 2.129 49.505 1.00 87.56 193 PRO A CA 1
ATOM 1405 C C . PRO A 1 193 ? -54.034 1.957 50.330 1.00 87.56 193 PRO A C 1
ATOM 1407 O O . PRO A 1 193 ? -54.953 1.242 49.952 1.00 87.56 193 PRO A O 1
ATOM 1410 N N . ASN A 1 194 ? -54.141 2.645 51.469 1.00 88.00 194 ASN A N 1
ATOM 1411 C CA . ASN A 1 194 ? -55.341 2.686 52.299 1.00 88.00 194 ASN A CA 1
ATOM 1412 C C . ASN A 1 194 ? -56.493 3.517 51.697 1.00 88.00 194 ASN A C 1
ATOM 1414 O O . ASN A 1 194 ? -57.603 3.466 52.226 1.00 88.00 194 ASN A O 1
ATOM 1418 N N . LEU A 1 195 ? -56.230 4.326 50.664 1.00 88.44 195 LEU A N 1
ATOM 1419 C CA . LEU A 1 195 ? -57.239 5.135 49.967 1.00 88.44 195 LEU A CA 1
ATOM 1420 C C . LEU A 1 195 ? -57.803 4.437 48.722 1.00 88.44 195 LEU A C 1
ATOM 1422 O O . LEU A 1 195 ? -58.729 4.964 48.102 1.00 88.44 195 LEU A O 1
ATOM 1426 N N . ASP A 1 196 ? -57.280 3.263 48.370 1.00 85.94 196 ASP A N 1
ATOM 1427 C CA . ASP A 1 196 ? -57.774 2.478 47.248 1.00 85.94 196 ASP A CA 1
ATOM 1428 C C . ASP A 1 196 ? -59.226 2.038 47.447 1.00 85.94 196 ASP A C 1
ATOM 1430 O O . ASP A 1 196 ? -59.704 1.780 48.557 1.00 85.94 196 ASP A O 1
ATOM 1434 N N . SER A 1 197 ? -59.957 1.910 46.338 1.00 87.25 197 SER A N 1
ATOM 1435 C CA . SER A 1 197 ? -61.347 1.460 46.391 1.00 87.25 197 SER A CA 1
ATOM 1436 C C . SER A 1 197 ? -61.415 0.022 46.916 1.00 87.25 197 SER A C 1
ATOM 1438 O O . SER A 1 197 ? -60.948 -0.914 46.265 1.00 87.25 197 SER A O 1
ATOM 1440 N N . GLY A 1 198 ? -61.989 -0.151 48.110 1.00 84.62 198 GLY A N 1
ATOM 1441 C CA . GLY A 1 198 ? -62.062 -1.438 48.811 1.00 84.62 198 GLY A CA 1
ATOM 1442 C C . GLY A 1 198 ? -60.905 -1.713 49.780 1.00 84.62 198 GLY A C 1
ATOM 1443 O O . GLY A 1 198 ? -60.850 -2.806 50.343 1.00 84.62 198 GLY A O 1
ATOM 1444 N N . ALA A 1 199 ? -60.002 -0.751 49.988 1.00 88.69 199 ALA A N 1
ATOM 1445 C CA . ALA A 1 199 ? -58.937 -0.826 50.980 1.00 88.69 199 ALA A CA 1
ATOM 1446 C C . ALA A 1 199 ? -59.425 -0.524 52.407 1.00 88.69 199 ALA A C 1
ATOM 1448 O O . ALA A 1 199 ? -60.529 -0.024 52.633 1.00 88.69 199 ALA A O 1
ATOM 1449 N N . ASN A 1 200 ? -58.575 -0.822 53.390 1.00 86.56 200 ASN A N 1
ATOM 1450 C CA . ASN A 1 200 ? -58.764 -0.437 54.786 1.00 86.56 200 ASN A CA 1
ATOM 1451 C C . ASN A 1 200 ? -57.479 0.191 55.354 1.00 86.56 200 ASN A C 1
ATOM 1453 O O . ASN A 1 200 ? -56.458 0.276 54.676 1.00 86.56 200 ASN A O 1
ATOM 1457 N N . SER A 1 201 ? -57.510 0.626 56.617 1.00 86.31 201 SER A N 1
ATOM 1458 C CA . SER A 1 201 ? -56.366 1.275 57.280 1.00 86.31 201 SER A CA 1
ATOM 1459 C C . SER A 1 201 ? -55.110 0.403 57.400 1.00 86.31 201 SER A C 1
ATOM 1461 O O . SER A 1 201 ? -54.046 0.921 57.721 1.00 86.31 201 SER A O 1
ATOM 1463 N N . SER A 1 202 ? -55.230 -0.907 57.194 1.00 86.62 202 SER A N 1
ATOM 1464 C CA . SER A 1 202 ? -54.135 -1.879 57.235 1.00 86.62 202 SER A CA 1
ATOM 1465 C C . SER A 1 202 ? -53.715 -2.361 55.843 1.00 86.62 202 SER A C 1
ATOM 1467 O O . SER A 1 202 ? -52.843 -3.223 55.749 1.00 86.62 202 SER A O 1
ATOM 1469 N N . SER A 1 203 ? -54.316 -1.836 54.770 1.00 88.44 203 SER A N 1
ATOM 1470 C CA . SER A 1 203 ? -53.880 -2.111 53.401 1.00 88.44 203 SER A CA 1
ATOM 1471 C C . SER A 1 203 ? -52.467 -1.574 53.185 1.00 88.44 203 SER A C 1
ATOM 1473 O O . SER A 1 203 ? -52.179 -0.414 53.473 1.00 88.44 203 SER A O 1
ATOM 1475 N N . VAL A 1 204 ? -51.595 -2.436 52.674 1.00 91.31 204 VAL A N 1
ATOM 1476 C CA . VAL A 1 204 ? -50.219 -2.112 52.279 1.00 91.31 204 VAL A CA 1
ATOM 1477 C C . VAL A 1 204 ? -50.095 -2.233 50.767 1.00 91.31 204 VAL A C 1
ATOM 1479 O O . VAL A 1 204 ? -50.960 -2.830 50.133 1.00 91.31 204 VAL A O 1
ATOM 1482 N N . ASP A 1 205 ? -49.033 -1.700 50.178 1.00 91.12 205 ASP A N 1
ATOM 1483 C CA . ASP A 1 205 ? -48.786 -1.856 48.747 1.00 91.12 205 ASP A CA 1
ATOM 1484 C C . ASP A 1 205 ? -48.201 -3.238 48.394 1.00 91.12 205 ASP A C 1
ATOM 1486 O O . ASP A 1 205 ? -47.808 -4.042 49.252 1.00 91.12 205 ASP A O 1
ATOM 1490 N N . ASN A 1 206 ? -48.148 -3.539 47.097 1.00 92.25 206 ASN A N 1
ATOM 1491 C CA . ASN A 1 206 ? -47.661 -4.831 46.620 1.00 92.25 206 ASN A CA 1
ATOM 1492 C C . ASN A 1 206 ? -46.150 -4.996 46.806 1.00 92.25 206 ASN A C 1
ATOM 1494 O O . ASN A 1 206 ? -45.685 -6.130 46.945 1.00 92.25 206 ASN A O 1
ATOM 1498 N N . LEU A 1 207 ? -45.386 -3.899 46.865 1.00 91.56 207 LEU A N 1
ATOM 1499 C CA . LEU A 1 207 ? -43.971 -3.947 47.229 1.00 91.56 207 LEU A CA 1
ATOM 1500 C C . LEU A 1 207 ? -43.776 -4.458 48.654 1.00 91.56 207 LEU A C 1
ATOM 1502 O O . LEU A 1 207 ? -42.978 -5.366 48.883 1.00 91.56 207 LEU A O 1
ATOM 1506 N N . THR A 1 208 ? -44.550 -3.944 49.601 1.00 92.69 208 THR A N 1
ATOM 1507 C CA . THR A 1 208 ? -44.525 -4.376 50.998 1.00 92.69 208 THR A CA 1
ATOM 1508 C C . THR A 1 208 ? -44.907 -5.849 51.118 1.00 92.69 208 THR A C 1
ATOM 1510 O O . THR A 1 208 ? -44.234 -6.600 51.824 1.00 92.69 208 THR A O 1
ATOM 1513 N N . ILE A 1 209 ? -45.923 -6.305 50.375 1.00 94.00 209 ILE A N 1
ATOM 1514 C CA . ILE A 1 209 ? -46.276 -7.733 50.303 1.00 94.00 209 ILE A CA 1
ATOM 1515 C C . ILE A 1 209 ? -45.109 -8.569 49.770 1.00 94.00 209 ILE A C 1
ATOM 1517 O O . ILE A 1 209 ? -44.772 -9.587 50.378 1.00 94.00 209 ILE A O 1
ATOM 1521 N N . ALA A 1 210 ? -44.486 -8.153 48.664 1.00 94.12 210 ALA A N 1
ATOM 1522 C CA . ALA A 1 210 ? -43.357 -8.862 48.066 1.00 94.12 210 ALA A CA 1
ATOM 1523 C C . ALA A 1 210 ? -42.191 -9.000 49.058 1.00 94.12 210 ALA A C 1
ATOM 1525 O O . ALA A 1 210 ? -41.675 -10.101 49.247 1.00 94.12 210 ALA A O 1
ATOM 1526 N N . ARG A 1 211 ? -41.827 -7.912 49.752 1.00 93.06 211 ARG A N 1
ATOM 1527 C CA . ARG A 1 211 ? -40.749 -7.900 50.755 1.00 93.06 211 ARG A CA 1
ATOM 1528 C C . ARG A 1 211 ? -41.065 -8.760 51.973 1.00 93.06 211 ARG A C 1
ATOM 1530 O O . ARG A 1 211 ? -40.222 -9.557 52.375 1.00 93.06 211 ARG A O 1
ATOM 1537 N N . ASN A 1 212 ? -42.279 -8.666 52.512 1.00 95.06 212 ASN A N 1
ATOM 1538 C CA . ASN A 1 212 ? -42.692 -9.453 53.678 1.00 95.06 212 ASN A CA 1
ATOM 1539 C C . ASN A 1 212 ? -42.707 -10.964 53.403 1.00 95.06 212 ASN A C 1
ATOM 1541 O O . ASN A 1 212 ? -42.510 -11.752 54.323 1.00 95.06 212 ASN A O 1
ATOM 1545 N N . ASN A 1 213 ? -42.924 -11.365 52.146 1.00 94.94 213 ASN A N 1
ATOM 1546 C CA . ASN A 1 213 ? -42.963 -12.768 51.730 1.00 94.94 213 ASN A CA 1
ATOM 1547 C C . ASN A 1 213 ? -41.678 -13.234 51.025 1.00 94.94 213 ASN A C 1
ATOM 1549 O O . ASN A 1 213 ? -41.649 -14.339 50.484 1.00 94.94 213 ASN A O 1
ATOM 1553 N N . GLY A 1 214 ? -40.626 -12.409 51.012 1.00 94.19 214 GLY A N 1
ATOM 1554 C CA . GLY A 1 214 ? -39.333 -12.765 50.425 1.00 94.19 214 GLY A CA 1
ATOM 1555 C C . GLY A 1 214 ? -39.374 -13.048 48.919 1.00 94.19 214 GLY A C 1
ATOM 1556 O O . GLY A 1 214 ? -38.587 -13.858 48.439 1.00 94.19 214 GLY A O 1
ATOM 1557 N N . VAL A 1 215 ? -40.285 -12.416 48.173 1.00 94.56 215 VAL A N 1
ATOM 1558 C CA . VAL A 1 215 ? -40.343 -12.532 46.708 1.00 94.56 215 VAL A CA 1
ATOM 1559 C C . VAL A 1 215 ? -39.178 -11.752 46.099 1.00 94.56 215 VAL A C 1
ATOM 1561 O O . VAL A 1 215 ? -39.050 -10.549 46.334 1.00 94.56 215 VAL A O 1
ATOM 1564 N N . THR A 1 216 ? -38.343 -12.418 45.299 1.00 93.44 216 THR A N 1
ATOM 1565 C CA . THR A 1 216 ? -37.267 -11.760 44.546 1.00 93.44 216 THR A CA 1
ATOM 1566 C C . THR A 1 216 ? -37.853 -11.020 43.347 1.00 93.44 216 THR A C 1
ATOM 1568 O O . THR A 1 216 ? -38.601 -11.597 42.554 1.00 93.44 216 THR A O 1
ATOM 1571 N N . LEU A 1 217 ? -37.518 -9.741 43.201 1.00 91.06 217 LEU A N 1
ATOM 1572 C CA . LEU A 1 217 ? -37.922 -8.896 42.081 1.00 91.06 217 LEU A CA 1
ATOM 1573 C C . LEU A 1 217 ? -36.768 -8.765 41.089 1.00 91.06 217 LEU A C 1
ATOM 1575 O O . LEU A 1 217 ? -35.606 -8.911 41.454 1.00 91.06 217 LEU A O 1
ATOM 1579 N N . ARG A 1 218 ? -37.064 -8.452 39.824 1.00 87.94 218 ARG A N 1
ATOM 1580 C CA . ARG A 1 218 ? -36.006 -8.232 38.817 1.00 87.94 218 ARG A CA 1
ATOM 1581 C C . ARG A 1 218 ? -35.078 -7.066 39.148 1.00 87.94 218 ARG A C 1
ATOM 1583 O O . ARG A 1 218 ? -33.947 -7.081 38.688 1.00 87.94 218 ARG A O 1
ATOM 1590 N N . ILE A 1 219 ? -35.556 -6.109 39.940 1.00 85.88 219 ILE A N 1
ATOM 1591 C CA . ILE A 1 219 ? -34.765 -4.974 40.430 1.00 85.88 219 ILE A CA 1
ATOM 1592 C C . ILE A 1 219 ? -33.737 -5.382 41.496 1.00 85.88 219 ILE A C 1
ATOM 1594 O O . ILE A 1 219 ? -32.831 -4.623 41.810 1.00 85.88 219 ILE A O 1
ATOM 1598 N N . ASP A 1 220 ? -33.886 -6.573 42.086 1.00 84.50 220 ASP A N 1
ATOM 1599 C CA . ASP A 1 220 ? -32.989 -7.070 43.134 1.00 84.50 220 ASP A CA 1
ATOM 1600 C C . ASP A 1 220 ? -31.779 -7.837 42.569 1.00 84.50 220 ASP A C 1
ATOM 1602 O O . ASP A 1 220 ? -30.968 -8.343 43.349 1.00 84.50 220 ASP A O 1
ATOM 1606 N N . LEU A 1 221 ? -31.696 -7.990 41.239 1.00 78.56 221 LEU A N 1
ATOM 1607 C CA . LEU A 1 221 ? -30.720 -8.826 40.531 1.00 78.56 221 LEU A CA 1
ATOM 1608 C C . LEU A 1 221 ? -29.653 -8.015 39.792 1.00 78.56 221 LEU A C 1
ATOM 1610 O O . LEU A 1 221 ? -29.983 -6.949 39.231 1.00 78.56 221 LEU A O 1
#

pLDDT: mean 90.31, std 7.79, range [59.72, 98.5]